Protein AF-A0A2S4UAK9-F1 (afdb_monomer_lite)

Sequence (324 aa):
MASGKSIEILGIDEEELLKTYKLSSLKPSKWEEVDPSTKNPQDVRGLSTPNSTKPSKGEDDPLGIMRGPILWRPSLSPTCVQNPGHEKNGRLCSRNTVSTTSKTFDPKAFLSTVHPNASFSDLKKGGARLRESLEQRSEALKILVESEFDRFVSVKVAHEAVYEQMKAGPLKPECDYGTADLKESLRLGTSKADQVYTPLLENRKKAERLRSTLGVFERSKFFFNLPGTLIEAIEAEKYDAVLLAYTRGKNMLDSRPGLVLNLPAPSNPEQSAQQKRIFDKVWSDVEKVVNDFKLKLLTKLATWSDGSKPIEEIDKTIELSDSC

Structure (mmCIF, N/CA/C/O backbone):
data_AF-A0A2S4UAK9-F1
#
_entry.id   AF-A0A2S4UAK9-F1
#
loop_
_atom_site.group_PDB
_atom_site.id
_atom_site.type_symbol
_atom_site.label_atom_id
_atom_site.label_alt_id
_atom_site.label_comp_id
_atom_site.label_asym_id
_atom_site.label_entity_id
_atom_site.label_seq_id
_atom_site.pdbx_PDB_ins_code
_atom_site.Cartn_x
_atom_site.Cartn_y
_atom_site.Cartn_z
_atom_site.occupancy
_atom_site.B_iso_or_equiv
_atom_site.auth_seq_id
_atom_site.auth_comp_id
_atom_site.auth_asym_id
_atom_site.auth_atom_id
_atom_site.pdbx_PDB_model_num
ATOM 1 N N . MET A 1 1 ? -18.085 27.508 -49.276 1.00 38.53 1 MET A N 1
ATOM 2 C CA . MET A 1 1 ? -16.974 28.457 -49.057 1.00 38.53 1 MET A CA 1
ATOM 3 C C . MET A 1 1 ? -17.175 29.130 -47.706 1.00 38.53 1 MET A C 1
ATOM 5 O O . MET A 1 1 ? -17.977 30.044 -47.638 1.00 38.53 1 MET A O 1
ATOM 9 N N . ALA A 1 2 ? -16.553 28.625 -46.636 1.00 42.69 2 ALA A N 1
ATOM 10 C CA . ALA A 1 2 ? -16.416 29.315 -45.342 1.00 42.69 2 ALA A CA 1
ATOM 11 C C . ALA A 1 2 ? -15.657 28.399 -44.365 1.00 42.69 2 ALA A C 1
ATOM 13 O O . ALA A 1 2 ? -16.277 27.680 -43.594 1.00 42.69 2 ALA A O 1
ATOM 14 N N . SER A 1 3 ? -14.327 28.356 -44.444 1.00 43.97 3 SER A N 1
ATOM 15 C CA . SER A 1 3 ? -13.475 27.811 -43.372 1.00 43.97 3 SER A CA 1
ATOM 16 C C . SER A 1 3 ? -12.014 28.098 -43.714 1.00 43.97 3 SER A C 1
ATOM 18 O O . SER A 1 3 ? -11.317 27.225 -44.211 1.00 43.97 3 SER A O 1
ATOM 20 N N . GLY A 1 4 ? -11.565 29.336 -43.523 1.00 46.94 4 GLY A N 1
ATOM 21 C CA . GLY A 1 4 ? -10.179 29.714 -43.831 1.00 46.94 4 GLY A CA 1
ATOM 22 C C . GLY A 1 4 ? -9.706 30.968 -43.106 1.00 46.94 4 GLY A C 1
ATOM 23 O O . GLY A 1 4 ? -8.891 31.694 -43.647 1.00 46.94 4 GLY A O 1
ATOM 24 N N . LYS A 1 5 ? -10.270 31.291 -41.932 1.00 48.97 5 LYS A N 1
ATOM 25 C CA . LYS A 1 5 ? -9.957 32.548 -41.222 1.00 48.97 5 LYS A CA 1
ATOM 26 C C . LYS A 1 5 ? -9.622 32.409 -39.736 1.00 48.97 5 LYS A C 1
ATOM 28 O O . LYS A 1 5 ? -9.473 33.420 -39.065 1.00 48.97 5 LYS A O 1
ATOM 33 N N . SER A 1 6 ? -9.493 31.194 -39.204 1.00 48.56 6 SER A N 1
ATOM 34 C CA . SER A 1 6 ? -9.304 31.007 -37.753 1.00 48.56 6 SER A CA 1
ATOM 35 C C . SER A 1 6 ? -7.881 30.633 -37.321 1.00 48.56 6 SER A C 1
ATOM 37 O O . SER A 1 6 ? -7.669 30.498 -36.123 1.00 48.56 6 SER A O 1
ATOM 39 N N . ILE A 1 7 ? -6.912 30.483 -38.238 1.00 51.19 7 ILE A N 1
ATOM 40 C CA . ILE A 1 7 ? -5.550 30.004 -37.896 1.00 51.19 7 ILE A CA 1
ATOM 41 C C . ILE A 1 7 ? -4.438 31.034 -38.195 1.00 51.19 7 ILE A C 1
ATOM 43 O O . ILE A 1 7 ? -3.338 30.904 -37.673 1.00 51.19 7 ILE A O 1
ATOM 47 N N . GLU A 1 8 ? -4.724 32.149 -38.882 1.00 50.78 8 GLU A N 1
ATOM 48 C CA . GLU A 1 8 ? -3.734 33.236 -39.067 1.00 50.78 8 GLU A CA 1
ATOM 49 C C . GLU A 1 8 ? -3.307 33.931 -37.750 1.00 50.78 8 GLU A C 1
ATOM 51 O O . GLU A 1 8 ? -2.375 34.727 -37.743 1.00 50.78 8 GLU A O 1
ATOM 56 N N . ILE A 1 9 ? -3.945 33.624 -36.613 1.00 52.06 9 ILE A N 1
ATOM 57 C CA . ILE A 1 9 ? -3.709 34.299 -35.324 1.00 52.06 9 ILE A CA 1
ATOM 58 C C . ILE A 1 9 ? -2.420 33.818 -34.621 1.00 52.06 9 ILE A C 1
ATOM 60 O O . ILE A 1 9 ? -1.931 34.506 -33.729 1.00 52.06 9 ILE A O 1
ATOM 64 N N . LEU A 1 10 ? -1.832 32.680 -35.015 1.00 56.16 10 LEU A N 1
ATOM 65 C CA . LEU A 1 10 ? -0.652 32.122 -34.329 1.00 56.16 10 LEU A CA 1
ATOM 66 C C . LEU A 1 10 ? 0.656 32.138 -35.134 1.00 56.16 10 LEU A C 1
ATOM 68 O O . LEU A 1 10 ? 1.674 31.724 -34.593 1.00 56.16 10 LEU A O 1
ATOM 72 N N . GLY A 1 11 ? 0.675 32.629 -36.379 1.00 57.12 11 GLY A N 1
ATOM 73 C CA . GLY A 1 11 ? 1.914 32.747 -37.171 1.00 57.12 11 GLY A CA 1
ATOM 74 C C . GLY A 1 11 ? 2.645 31.422 -37.440 1.00 57.12 11 GLY A C 1
ATOM 75 O O . GLY A 1 11 ? 3.811 31.437 -37.822 1.00 57.12 11 GLY A O 1
ATOM 76 N N . ILE A 1 12 ? 1.980 30.286 -37.219 1.00 66.00 12 ILE A N 1
ATOM 77 C CA . ILE A 1 12 ? 2.525 28.952 -37.465 1.00 66.00 12 ILE A CA 1
ATOM 78 C C . ILE A 1 12 ? 2.098 28.543 -38.870 1.00 66.00 12 ILE A C 1
ATOM 80 O O . ILE A 1 12 ? 0.900 28.491 -39.156 1.00 66.00 12 ILE A O 1
ATOM 84 N N . ASP A 1 13 ? 3.077 28.267 -39.729 1.00 75.81 13 ASP A N 1
ATOM 85 C CA . ASP A 1 13 ? 2.832 27.808 -41.090 1.00 75.81 13 ASP A CA 1
ATOM 86 C C . ASP A 1 13 ? 2.119 26.448 -41.053 1.00 75.81 13 ASP A C 1
ATOM 88 O O . ASP A 1 13 ? 2.606 25.470 -40.475 1.00 75.81 13 ASP A O 1
ATOM 92 N N . GLU A 1 14 ? 0.921 26.393 -41.634 1.00 74.25 14 GLU A N 1
ATOM 93 C CA . GLU A 1 14 ? 0.050 25.214 -41.608 1.00 74.25 14 GLU A CA 1
ATOM 94 C C . GLU A 1 14 ? 0.752 24.006 -42.245 1.00 74.25 14 GLU A C 1
ATOM 96 O O . GLU A 1 14 ? 0.610 22.871 -41.784 1.00 74.25 14 GLU A O 1
ATOM 101 N N . GLU A 1 15 ? 1.594 24.250 -43.252 1.00 71.31 15 GLU A N 1
ATOM 102 C CA . GLU A 1 15 ? 2.399 23.215 -43.891 1.00 71.31 15 GLU A CA 1
ATOM 103 C C . GLU A 1 15 ? 3.481 22.633 -42.979 1.00 71.31 15 GLU A C 1
ATOM 105 O O . GLU A 1 15 ? 3.759 21.433 -43.042 1.00 71.31 15 GLU A O 1
ATOM 110 N N . GLU A 1 16 ? 4.114 23.455 -42.145 1.00 73.75 16 GLU A N 1
ATOM 111 C CA . GLU A 1 16 ? 5.132 23.004 -41.195 1.00 73.75 16 GLU A CA 1
ATOM 112 C C . GLU A 1 16 ? 4.490 22.185 -40.069 1.00 73.75 16 GLU A C 1
ATOM 114 O O . GLU A 1 16 ? 5.017 21.145 -39.663 1.00 73.75 16 GLU A O 1
ATOM 119 N N . LEU A 1 17 ? 3.284 22.568 -39.647 1.00 76.19 17 LEU A N 1
ATOM 120 C CA . LEU A 1 17 ? 2.486 21.806 -38.692 1.00 76.19 17 LEU A CA 1
ATOM 121 C C . LEU A 1 17 ? 2.080 20.432 -39.261 1.00 76.19 17 LEU A C 1
ATOM 123 O O . LEU A 1 17 ? 2.233 19.401 -38.611 1.00 76.19 17 LEU A O 1
ATOM 127 N N . LEU A 1 18 ? 1.623 20.377 -40.512 1.00 78.00 18 LEU A N 1
ATOM 128 C CA . LEU A 1 18 ? 1.262 19.111 -41.159 1.00 78.00 18 LEU A CA 1
ATOM 129 C C . LEU A 1 18 ? 2.486 18.193 -41.356 1.00 78.00 18 LEU A C 1
ATOM 131 O O . LEU A 1 18 ? 2.389 16.981 -41.145 1.00 78.00 18 LEU A O 1
ATOM 135 N N . LYS A 1 19 ? 3.658 18.761 -41.682 1.00 75.69 19 LYS A N 1
ATOM 136 C CA . LYS A 1 19 ? 4.932 18.025 -41.820 1.00 75.69 19 LYS A CA 1
ATOM 137 C C . LYS A 1 19 ? 5.449 17.486 -40.484 1.00 75.69 19 LYS A C 1
ATOM 139 O O . LYS A 1 19 ? 5.870 16.332 -40.427 1.00 75.69 19 LYS A O 1
ATOM 144 N N . THR A 1 20 ? 5.411 18.286 -39.420 1.00 77.06 20 THR A N 1
ATOM 145 C CA . THR A 1 20 ? 5.896 17.891 -38.083 1.00 77.06 20 THR A CA 1
ATOM 146 C C . THR A 1 20 ? 5.042 16.791 -37.460 1.00 77.06 20 THR A C 1
ATOM 148 O O . THR A 1 20 ? 5.584 15.840 -36.899 1.00 77.06 20 THR A O 1
ATOM 151 N N . TYR A 1 21 ? 3.719 16.870 -37.617 1.00 75.00 21 TYR A N 1
ATOM 152 C CA . TYR A 1 21 ? 2.785 15.902 -37.037 1.00 75.00 21 TYR A CA 1
ATOM 153 C C . TYR A 1 21 ? 2.431 14.728 -37.958 1.00 75.00 21 TYR A C 1
ATOM 155 O O . TYR A 1 21 ? 1.638 13.879 -37.557 1.00 75.00 21 TYR A O 1
ATOM 163 N N . LYS A 1 22 ? 3.045 14.625 -39.149 1.00 73.94 22 LYS A N 1
ATOM 164 C CA . LYS A 1 22 ? 2.837 13.511 -40.097 1.00 73.94 22 LYS A CA 1
ATOM 165 C C . LYS A 1 22 ? 1.377 13.359 -40.552 1.00 73.94 22 LYS A C 1
ATOM 167 O O . LYS A 1 22 ? 0.868 12.247 -40.688 1.00 73.94 22 LYS A O 1
ATOM 172 N N . LEU A 1 23 ? 0.692 14.481 -40.777 1.00 73.12 23 LEU A N 1
ATOM 173 C CA . LEU A 1 23 ? -0.727 14.517 -41.142 1.00 73.12 23 LEU A CA 1
ATOM 174 C C . LEU A 1 23 ? -0.903 14.972 -42.597 1.00 73.12 23 LEU A C 1
ATOM 176 O O . LEU A 1 23 ? -0.287 15.940 -43.034 1.00 73.12 23 LEU A O 1
ATOM 180 N N . SER A 1 24 ? -1.778 14.297 -43.347 1.00 70.19 24 SER A N 1
ATOM 181 C CA . SER A 1 24 ? -2.186 14.695 -44.706 1.00 70.19 24 SER A CA 1
ATOM 182 C C . SER A 1 24 ? -3.207 15.838 -44.705 1.00 70.19 24 SER A C 1
ATOM 184 O O . SER A 1 24 ? -3.279 16.621 -45.649 1.00 70.19 24 SER A O 1
ATOM 186 N N . SER A 1 25 ? -4.010 15.935 -43.645 1.00 73.25 25 SER A N 1
ATOM 187 C CA . SER A 1 25 ? -5.059 16.937 -43.472 1.00 73.25 25 SER A CA 1
ATOM 188 C C . SER A 1 25 ? -5.331 17.160 -41.984 1.00 73.25 25 SER A C 1
ATOM 190 O O . SER A 1 25 ? -5.264 16.217 -41.198 1.00 73.25 25 SER A O 1
ATOM 192 N N . LEU A 1 26 ? -5.712 18.381 -41.589 1.00 69.94 26 LEU A N 1
ATOM 193 C CA . LEU A 1 26 ? -6.097 18.719 -40.208 1.00 69.94 26 LEU A CA 1
ATOM 194 C C . LEU A 1 26 ? -7.376 18.015 -39.716 1.00 69.94 26 LEU A C 1
ATOM 196 O O . LEU A 1 26 ? -7.686 18.064 -38.527 1.00 69.94 26 LEU A O 1
ATOM 200 N N . LYS A 1 27 ? -8.141 17.375 -40.610 1.00 72.44 27 LYS A N 1
ATOM 201 C CA . LYS A 1 27 ? -9.370 16.636 -40.274 1.00 72.44 27 LYS A CA 1
ATOM 202 C C . LYS A 1 27 ? -9.359 15.237 -40.902 1.00 72.44 27 LYS A C 1
ATOM 204 O O . LYS A 1 27 ? -10.116 14.993 -41.846 1.00 72.44 27 LYS A O 1
ATOM 209 N N . PRO A 1 28 ? -8.516 14.311 -40.418 1.00 70.56 28 PRO A N 1
ATOM 210 C CA . PRO A 1 28 ? -8.484 12.962 -40.962 1.00 70.56 28 PRO A CA 1
ATOM 211 C C . PRO A 1 28 ? -9.792 12.227 -40.632 1.00 70.56 28 PRO A C 1
ATOM 213 O O . PRO A 1 28 ? -10.243 12.202 -39.490 1.00 70.56 28 PRO A O 1
ATOM 216 N N . SER A 1 29 ? -10.416 11.625 -41.648 1.00 67.31 29 SER A N 1
ATOM 217 C CA . SER A 1 29 ? -11.618 10.783 -41.489 1.00 67.31 29 SER A CA 1
ATOM 218 C C . SER A 1 29 ? -11.284 9.299 -41.285 1.00 67.31 29 SER A C 1
ATOM 220 O O . SER A 1 29 ? -12.165 8.496 -40.977 1.00 67.31 29 SER A O 1
ATOM 222 N N . LYS A 1 30 ? -10.008 8.934 -41.448 1.00 69.75 30 LYS A N 1
ATOM 223 C CA . LYS A 1 30 ? -9.425 7.610 -41.212 1.00 69.75 30 LYS A CA 1
ATOM 224 C C . LYS A 1 30 ? -7.996 7.793 -40.702 1.00 69.75 30 LYS A C 1
ATOM 226 O O . LYS A 1 30 ? -7.369 8.807 -40.990 1.00 69.75 30 LYS A O 1
ATOM 231 N N . TRP A 1 31 ? -7.499 6.818 -39.949 1.00 65.69 31 TRP A N 1
ATOM 232 C CA . TRP A 1 31 ? -6.107 6.805 -39.505 1.00 65.69 31 TRP A CA 1
ATOM 233 C C . TRP A 1 31 ? -5.180 6.597 -40.708 1.00 65.69 31 TRP A C 1
ATOM 235 O O . TRP A 1 31 ? -5.248 5.559 -41.366 1.00 65.69 31 TRP A O 1
ATOM 245 N N . GLU A 1 32 ? -4.341 7.592 -40.994 1.00 63.59 32 GLU A N 1
ATOM 246 C CA . GLU A 1 32 ? -3.307 7.558 -42.030 1.00 63.59 32 GLU A CA 1
ATOM 247 C C . GLU A 1 32 ? -1.945 7.799 -41.368 1.00 63.59 32 GLU A C 1
ATOM 249 O O . GLU A 1 32 ? -1.760 8.795 -40.674 1.00 63.59 32 GLU A O 1
ATOM 254 N N . GLU A 1 33 ? -0.989 6.893 -41.575 1.00 59.22 33 GLU A N 1
ATOM 255 C CA . GLU A 1 33 ? 0.413 7.101 -41.197 1.00 59.22 33 GLU A CA 1
ATOM 256 C C . GLU A 1 33 ? 1.162 7.655 -42.413 1.00 59.22 33 GLU A C 1
ATOM 258 O O . GLU A 1 33 ? 1.504 6.914 -43.338 1.00 59.22 33 GLU A O 1
ATOM 263 N N . VAL A 1 34 ? 1.386 8.971 -42.449 1.00 58.97 34 VAL A N 1
ATOM 264 C CA . VAL A 1 34 ? 2.066 9.633 -43.571 1.00 58.97 34 VAL A CA 1
ATOM 265 C C . VAL A 1 34 ? 3.480 10.024 -43.157 1.00 58.97 34 VAL A C 1
ATOM 267 O O . VAL A 1 34 ? 3.686 11.052 -42.525 1.00 58.97 34 VAL A O 1
ATOM 270 N N . ASP A 1 35 ? 4.479 9.222 -43.532 1.00 55.47 35 ASP A N 1
ATOM 271 C CA . ASP A 1 35 ? 5.891 9.576 -43.340 1.00 55.47 35 ASP A CA 1
ATOM 272 C C . ASP A 1 35 ? 6.394 10.446 -44.517 1.00 55.47 35 ASP A C 1
ATOM 274 O O . ASP A 1 35 ? 6.555 9.933 -45.633 1.00 55.47 35 ASP A O 1
ATOM 278 N N . PRO A 1 36 ? 6.681 11.752 -44.324 1.00 51.47 36 PRO A N 1
ATOM 279 C CA . PRO A 1 36 ? 7.102 12.646 -45.409 1.00 51.47 36 PRO A CA 1
ATOM 280 C C . PRO A 1 36 ? 8.501 12.329 -45.970 1.00 51.47 36 PRO A C 1
ATOM 282 O O . PRO A 1 36 ? 8.863 12.830 -47.034 1.00 51.47 36 PRO A O 1
ATOM 285 N N . SER A 1 37 ? 9.270 11.455 -45.313 1.00 47.81 37 SER A N 1
ATOM 286 C CA . SER A 1 37 ? 10.572 10.957 -45.784 1.00 47.81 37 SER A CA 1
ATOM 287 C C . SER A 1 37 ? 10.475 10.003 -46.984 1.00 47.81 37 SER A C 1
ATOM 289 O O . SER A 1 37 ? 11.484 9.681 -47.605 1.00 47.81 37 SER A O 1
ATOM 291 N N . THR A 1 38 ? 9.271 9.565 -47.360 1.00 48.69 38 THR A N 1
ATOM 292 C CA . THR A 1 38 ? 9.078 8.565 -48.424 1.00 48.69 38 THR A CA 1
ATOM 293 C C . THR A 1 38 ? 9.112 9.120 -49.852 1.00 48.69 38 THR A C 1
ATOM 295 O O . THR A 1 38 ? 9.068 8.338 -50.802 1.00 48.69 38 THR A O 1
ATOM 298 N N . LYS A 1 39 ? 9.254 10.441 -50.042 1.00 40.91 39 LYS A N 1
ATOM 299 C CA . LYS A 1 39 ? 9.384 11.046 -51.383 1.00 40.91 39 LYS A CA 1
ATOM 300 C C . LYS A 1 39 ? 10.740 10.806 -52.068 1.00 40.91 39 LYS A C 1
ATOM 302 O O . LYS A 1 39 ? 10.819 11.047 -53.266 1.00 40.91 39 LYS A O 1
ATOM 307 N N . ASN A 1 40 ? 11.741 10.256 -51.371 1.00 39.88 40 ASN A N 1
ATOM 308 C CA . ASN A 1 40 ? 12.978 9.741 -51.976 1.00 39.88 40 ASN A CA 1
ATOM 309 C C . ASN A 1 40 ? 13.081 8.218 -51.770 1.00 39.88 40 ASN A C 1
ATOM 311 O O . ASN A 1 40 ? 13.621 7.761 -50.763 1.00 39.88 40 ASN A O 1
ATOM 315 N N . PRO A 1 41 ? 12.575 7.395 -52.707 1.00 39.19 41 PRO A N 1
ATOM 316 C CA . PRO A 1 41 ? 12.532 5.943 -52.544 1.00 39.19 41 PRO A CA 1
ATOM 317 C C . PRO A 1 41 ? 13.872 5.213 -52.745 1.00 39.19 41 PRO A C 1
ATOM 319 O O . PRO A 1 41 ? 13.861 3.981 -52.750 1.00 39.19 41 PRO A O 1
ATOM 322 N N . GLN A 1 42 ? 14.998 5.907 -52.968 1.00 40.66 42 GLN A N 1
ATOM 323 C CA . GLN A 1 42 ? 16.221 5.255 -53.465 1.00 40.66 42 GLN A CA 1
ATOM 324 C C . GLN A 1 42 ? 17.325 4.967 -52.433 1.00 40.66 42 GLN A C 1
ATOM 326 O O . GLN A 1 42 ? 18.054 4.007 -52.659 1.00 40.66 42 GLN A O 1
ATOM 331 N N . ASP A 1 43 ? 17.394 5.629 -51.272 1.00 39.09 43 ASP A N 1
ATOM 332 C CA . ASP A 1 43 ? 18.632 5.553 -50.457 1.00 39.09 43 ASP A CA 1
ATOM 333 C C . ASP A 1 43 ? 18.573 4.713 -49.170 1.00 39.09 43 ASP A C 1
ATOM 335 O O . ASP A 1 43 ? 19.568 4.587 -48.466 1.00 39.09 43 ASP A O 1
ATOM 339 N N . VAL A 1 44 ? 17.449 4.070 -48.845 1.00 47.59 44 VAL A N 1
ATOM 340 C CA . VAL A 1 44 ? 17.311 3.333 -47.562 1.00 47.59 44 VAL A CA 1
ATOM 341 C C . VAL A 1 44 ? 16.688 1.946 -47.703 1.00 47.59 44 VAL A C 1
ATOM 343 O O . VAL A 1 44 ? 16.100 1.402 -46.772 1.00 47.59 44 VAL A O 1
ATOM 346 N N . ARG A 1 45 ? 16.847 1.309 -48.868 1.00 40.75 45 ARG A N 1
ATOM 347 C CA . ARG A 1 45 ? 16.370 -0.070 -49.092 1.00 40.75 45 ARG A CA 1
ATOM 348 C C . ARG A 1 45 ? 17.252 -1.147 -48.431 1.00 40.75 45 ARG A C 1
ATOM 350 O O . ARG A 1 45 ? 16.860 -2.309 -48.418 1.00 40.75 45 ARG A O 1
ATOM 357 N N . GLY A 1 46 ? 18.414 -0.777 -47.886 1.00 41.44 46 GLY A N 1
ATOM 358 C CA . GLY A 1 46 ? 19.380 -1.708 -47.282 1.00 41.44 46 GLY A CA 1
ATOM 359 C C . GLY A 1 46 ? 19.434 -1.714 -45.751 1.00 41.44 46 GLY A C 1
ATOM 360 O O . GLY A 1 46 ? 20.033 -2.619 -45.175 1.00 41.44 46 GLY A O 1
ATOM 361 N N . LEU A 1 47 ? 18.808 -0.745 -45.076 1.00 45.19 47 LEU A N 1
ATOM 362 C CA . LEU A 1 47 ? 18.880 -0.632 -43.620 1.00 45.19 47 LEU A CA 1
ATOM 363 C C . LEU A 1 47 ? 17.546 -1.018 -42.987 1.00 45.19 47 LEU A C 1
ATOM 365 O O . LEU A 1 47 ? 16.776 -0.180 -42.522 1.00 45.19 47 LEU A O 1
ATOM 369 N N . SER A 1 48 ? 17.279 -2.322 -42.960 1.00 41.62 48 SER A N 1
ATOM 370 C CA . SER A 1 48 ? 16.297 -2.893 -42.042 1.00 41.62 48 SER A CA 1
ATOM 371 C C . SER A 1 48 ? 16.807 -2.670 -40.619 1.00 41.62 48 SER A C 1
ATOM 373 O O . SER A 1 48 ? 17.522 -3.496 -40.050 1.00 41.62 48 SER A O 1
ATOM 375 N N . THR A 1 49 ? 16.487 -1.511 -40.049 1.00 42.12 49 THR A N 1
ATOM 376 C CA . THR A 1 49 ? 16.562 -1.305 -38.609 1.00 42.12 49 THR A CA 1
ATOM 377 C C . THR A 1 49 ? 15.618 -2.312 -37.947 1.00 42.12 49 THR A C 1
ATOM 379 O O . THR A 1 49 ? 14.511 -2.531 -38.445 1.00 42.12 49 THR A O 1
ATOM 382 N N . PRO A 1 50 ? 15.997 -2.923 -36.811 1.00 42.06 50 PRO A N 1
ATOM 383 C CA . PRO A 1 50 ? 15.143 -3.880 -36.100 1.00 42.06 50 PRO A CA 1
ATOM 384 C C . PRO A 1 50 ? 13.808 -3.281 -35.608 1.00 42.06 50 PRO A C 1
ATOM 386 O O . PRO A 1 50 ? 12.972 -4.015 -35.098 1.00 42.06 50 PRO A O 1
ATOM 389 N N . ASN A 1 51 ? 13.598 -1.971 -35.791 1.00 38.28 51 ASN A N 1
ATOM 390 C CA . ASN A 1 51 ? 12.403 -1.225 -35.405 1.00 38.28 51 ASN A CA 1
ATOM 391 C C . ASN A 1 51 ? 11.690 -0.530 -36.585 1.00 38.28 51 ASN A C 1
ATOM 393 O O . ASN A 1 51 ? 10.901 0.384 -36.360 1.00 38.28 51 ASN A O 1
ATOM 397 N N . SER A 1 52 ? 11.935 -0.924 -37.843 1.00 34.50 52 SER A N 1
ATOM 398 C CA . SER A 1 52 ? 11.091 -0.446 -38.945 1.00 34.50 52 SER A CA 1
ATOM 399 C C . SER A 1 52 ? 9.697 -1.062 -38.817 1.00 34.50 52 SER A C 1
ATOM 401 O O . SER A 1 52 ? 9.493 -2.246 -39.077 1.00 34.50 52 SER A O 1
ATOM 403 N N . THR A 1 53 ? 8.731 -0.241 -38.414 1.00 35.56 53 THR A N 1
ATOM 404 C CA . THR A 1 53 ? 7.298 -0.536 -38.279 1.00 35.56 53 THR A CA 1
ATOM 405 C C . THR A 1 53 ? 6.610 -0.765 -39.633 1.00 35.56 53 THR A C 1
ATOM 407 O O . THR A 1 53 ? 5.504 -0.297 -39.877 1.00 35.56 53 THR A O 1
ATOM 410 N N . LYS A 1 54 ? 7.239 -1.510 -40.547 1.00 35.03 54 LYS A N 1
ATOM 411 C CA . LYS A 1 54 ? 6.525 -2.232 -41.599 1.00 35.03 54 LYS A CA 1
ATOM 412 C C . LYS A 1 54 ? 6.459 -3.685 -41.153 1.00 35.03 54 LYS A C 1
ATOM 414 O O . LYS A 1 54 ? 7.497 -4.342 -41.138 1.00 35.03 54 LYS A O 1
ATOM 419 N N . PRO A 1 55 ? 5.278 -4.217 -40.801 1.00 32.19 55 PRO A N 1
ATOM 420 C CA . PRO A 1 55 ? 5.149 -5.634 -40.533 1.00 32.19 55 PRO A CA 1
ATOM 421 C C . PRO A 1 55 ? 5.321 -6.365 -41.869 1.00 32.19 55 PRO A C 1
ATOM 423 O O . PRO A 1 55 ? 4.347 -6.614 -42.583 1.00 32.19 55 PRO A O 1
ATOM 426 N N . SER A 1 56 ? 6.558 -6.719 -42.237 1.00 39.12 56 SER A N 1
ATOM 427 C CA . SER A 1 56 ? 6.727 -7.897 -43.077 1.00 39.12 56 SER A CA 1
ATOM 428 C C . SER A 1 56 ? 6.068 -9.028 -42.294 1.00 39.12 56 SER A C 1
ATOM 430 O O . SER A 1 56 ? 6.259 -9.185 -41.085 1.00 39.12 56 SER A O 1
ATOM 432 N N . LYS A 1 57 ? 5.135 -9.726 -42.939 1.00 40.28 57 LYS A N 1
ATOM 433 C CA . LYS A 1 57 ? 4.397 -10.822 -42.317 1.00 40.28 57 LYS A CA 1
ATOM 434 C C . LYS A 1 57 ? 5.381 -11.959 -42.008 1.00 40.28 57 LYS A C 1
ATOM 436 O O . LYS A 1 57 ? 5.498 -12.891 -42.791 1.00 40.28 57 LYS A O 1
ATOM 441 N N . GLY A 1 58 ? 6.042 -11.881 -40.856 1.00 50.09 58 GLY A N 1
ATOM 442 C CA . GLY A 1 58 ? 6.972 -12.870 -40.318 1.00 50.09 58 GLY A CA 1
ATOM 443 C C . GLY A 1 58 ? 8.446 -12.564 -40.593 1.00 50.09 58 GLY A C 1
ATOM 444 O O . GLY A 1 58 ? 8.792 -11.941 -41.590 1.00 50.09 58 GLY A O 1
ATOM 445 N N . GLU A 1 59 ? 9.302 -13.006 -39.665 1.00 61.00 59 GLU A N 1
ATOM 446 C CA . GLU A 1 59 ? 10.759 -12.996 -39.823 1.00 61.00 59 GLU A CA 1
ATOM 447 C C . GLU A 1 59 ? 11.114 -13.748 -41.121 1.00 61.00 59 GLU A C 1
ATOM 449 O O . GLU A 1 59 ? 10.700 -14.900 -41.301 1.00 61.00 59 GLU A O 1
ATOM 454 N N . ASP A 1 60 ? 11.814 -13.085 -42.045 1.00 65.06 60 ASP A N 1
ATO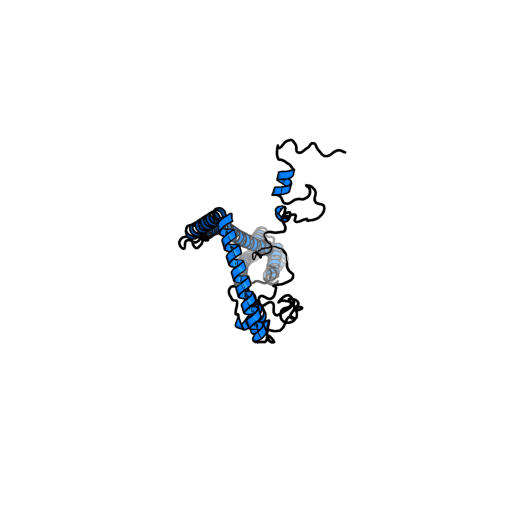M 455 C CA . ASP A 1 60 ? 12.326 -13.700 -43.272 1.00 65.06 60 ASP A CA 1
ATOM 456 C C . ASP A 1 60 ? 13.494 -14.641 -42.935 1.00 65.06 60 ASP A C 1
ATOM 458 O O . ASP A 1 60 ? 14.293 -14.351 -42.042 1.00 65.06 60 ASP A O 1
ATOM 462 N N . ASP A 1 61 ? 13.596 -15.778 -43.635 1.00 75.50 61 ASP A N 1
ATOM 463 C CA . ASP A 1 61 ? 14.646 -16.773 -43.382 1.00 75.50 61 ASP A CA 1
ATOM 464 C C . ASP A 1 61 ? 16.051 -16.165 -43.578 1.00 75.50 61 ASP A C 1
ATOM 466 O O . ASP A 1 61 ? 16.408 -15.822 -44.711 1.00 75.50 61 ASP A O 1
ATOM 470 N N . PRO A 1 62 ? 16.889 -16.092 -42.523 1.00 73.50 62 PRO A N 1
ATOM 471 C CA . PRO A 1 62 ? 18.227 -15.509 -42.602 1.00 73.50 62 PRO A CA 1
ATOM 472 C C . PRO A 1 62 ? 19.149 -16.250 -43.582 1.00 73.50 62 PRO A C 1
ATOM 474 O O . PRO A 1 62 ? 20.110 -15.666 -44.077 1.00 73.50 62 PRO A O 1
ATOM 477 N N . LEU A 1 63 ? 18.881 -17.526 -43.886 1.00 76.00 63 LEU A N 1
ATOM 478 C CA . LEU A 1 63 ? 19.682 -18.308 -44.833 1.00 76.00 63 LEU A CA 1
ATOM 479 C C . LEU A 1 63 ? 19.179 -18.199 -46.281 1.00 76.00 63 LEU A C 1
ATOM 481 O O . LEU A 1 63 ? 19.897 -18.585 -47.209 1.00 76.00 63 LEU A O 1
ATOM 485 N N . GLY A 1 64 ? 17.969 -17.674 -46.500 1.00 71.31 64 GLY A N 1
ATOM 486 C CA . GLY A 1 64 ? 17.331 -17.606 -47.816 1.00 71.31 64 GLY A CA 1
ATOM 487 C C . GLY A 1 64 ? 17.244 -18.966 -48.521 1.00 71.31 64 GLY A C 1
ATOM 488 O O . GLY A 1 64 ? 17.287 -19.022 -49.755 1.00 71.31 64 GLY A O 1
ATOM 489 N N . ILE A 1 65 ? 17.213 -20.055 -47.746 1.00 73.00 65 ILE A N 1
ATOM 490 C CA . ILE A 1 65 ? 17.066 -21.436 -48.228 1.00 73.00 65 ILE A CA 1
ATOM 491 C C . ILE A 1 65 ? 15.574 -21.743 -48.367 1.00 73.00 65 ILE A C 1
ATOM 493 O O . ILE A 1 65 ? 15.156 -22.407 -49.314 1.00 73.00 65 ILE A O 1
ATOM 497 N N . MET A 1 66 ? 14.759 -21.199 -47.465 1.00 63.75 66 MET A N 1
ATOM 498 C CA . MET A 1 66 ? 13.311 -21.326 -47.499 1.00 63.75 66 MET A CA 1
ATOM 499 C C . MET A 1 66 ? 12.682 -20.128 -48.218 1.00 63.75 66 MET A C 1
ATOM 501 O O . MET A 1 66 ? 12.999 -18.971 -47.947 1.00 63.75 66 MET A O 1
ATOM 505 N N . ARG A 1 67 ? 11.741 -20.398 -49.130 1.00 56.00 67 ARG A N 1
ATOM 506 C CA . ARG A 1 67 ? 10.832 -19.376 -49.668 1.00 56.00 67 ARG A CA 1
ATOM 507 C C . ARG A 1 67 ? 9.638 -19.238 -48.726 1.00 56.00 67 ARG A C 1
ATOM 509 O O . ARG A 1 67 ? 8.665 -19.975 -48.856 1.00 56.00 67 ARG A O 1
ATOM 516 N N . GLY A 1 68 ? 9.713 -18.293 -47.794 1.00 55.97 68 GLY A N 1
ATOM 517 C CA . GLY A 1 68 ? 8.585 -17.889 -46.955 1.00 55.97 68 GLY A CA 1
ATOM 518 C C . GLY A 1 68 ? 8.961 -17.631 -45.492 1.00 55.97 68 GLY A C 1
ATOM 519 O O . GLY A 1 68 ? 10.076 -17.952 -45.084 1.00 55.97 68 GLY A O 1
ATOM 520 N N . PRO A 1 69 ? 8.036 -17.060 -44.699 1.00 57.12 69 PRO A N 1
ATOM 521 C CA . PRO A 1 69 ? 8.321 -16.638 -43.333 1.00 57.12 69 PRO A CA 1
ATOM 522 C C . PRO A 1 69 ? 8.571 -17.835 -42.412 1.00 57.12 69 PRO A C 1
ATOM 524 O O . PRO A 1 69 ? 7.849 -18.837 -42.475 1.00 57.12 69 PRO A O 1
ATOM 527 N N . ILE A 1 70 ? 9.526 -17.697 -41.486 1.00 58.31 70 ILE A N 1
ATOM 528 C CA . ILE A 1 70 ? 9.968 -18.744 -40.537 1.00 58.31 70 ILE A CA 1
ATOM 529 C C . ILE A 1 70 ? 8.788 -19.297 -39.695 1.00 58.31 70 ILE A C 1
ATOM 531 O O . ILE A 1 70 ? 8.818 -20.419 -39.189 1.00 58.31 70 ILE A O 1
ATOM 535 N N . LEU A 1 71 ? 7.697 -18.528 -39.594 1.00 54.00 71 LEU A N 1
ATOM 536 C CA . LEU A 1 71 ? 6.520 -18.799 -38.767 1.00 54.00 71 LEU A CA 1
ATOM 537 C C . LEU A 1 71 ? 5.393 -19.609 -39.448 1.00 54.00 71 LEU A C 1
ATOM 539 O O . LEU A 1 71 ? 4.388 -19.878 -38.793 1.00 54.00 71 LEU A O 1
ATOM 543 N N . TRP A 1 72 ? 5.519 -20.022 -40.718 1.00 44.84 72 TRP A N 1
ATOM 544 C CA . TRP A 1 72 ? 4.482 -20.829 -41.401 1.00 44.84 72 TRP A CA 1
ATOM 545 C C . TRP A 1 72 ? 4.513 -22.330 -41.038 1.00 44.84 72 TRP A C 1
ATOM 547 O O . TRP A 1 72 ? 3.622 -23.088 -41.420 1.00 44.84 72 TRP A O 1
ATOM 557 N N . ARG A 1 73 ? 5.502 -22.809 -40.268 1.00 47.53 73 ARG A N 1
ATOM 558 C CA . ARG A 1 73 ? 5.520 -24.220 -39.850 1.00 47.53 73 ARG A CA 1
ATOM 559 C C . ARG A 1 73 ? 4.420 -24.471 -38.793 1.00 47.53 73 ARG A C 1
ATOM 561 O O . ARG A 1 73 ? 4.440 -23.807 -37.755 1.00 47.53 73 ARG A O 1
ATOM 568 N N . PRO A 1 74 ? 3.518 -25.463 -38.967 1.00 46.16 74 PRO A N 1
ATOM 569 C CA . PRO A 1 74 ? 2.420 -25.746 -38.026 1.00 46.16 74 PRO A CA 1
ATOM 570 C C . PRO A 1 74 ? 2.857 -26.062 -36.585 1.00 46.16 74 PRO A C 1
ATOM 572 O O . PRO A 1 74 ? 2.041 -26.060 -35.671 1.00 46.16 74 PRO A O 1
ATOM 575 N N . SER A 1 75 ? 4.145 -26.337 -36.349 1.00 48.25 75 SER A N 1
ATOM 576 C CA . SER A 1 75 ? 4.681 -26.547 -35.000 1.00 48.25 75 SER A CA 1
ATOM 577 C C . SER A 1 75 ? 4.975 -25.252 -34.229 1.00 48.25 75 SER A C 1
ATOM 579 O O . SER A 1 75 ? 5.313 -25.341 -33.049 1.00 48.25 75 SER A O 1
ATOM 581 N N . LEU A 1 76 ? 4.888 -24.082 -34.876 1.00 50.59 76 LEU A N 1
ATOM 582 C CA . LEU A 1 76 ? 5.204 -22.758 -34.318 1.00 50.59 76 LEU A CA 1
ATOM 583 C C . LEU A 1 76 ? 4.047 -21.741 -34.461 1.00 50.59 76 LEU A C 1
ATOM 585 O O . LEU A 1 76 ? 4.220 -20.571 -34.108 1.00 50.59 76 LEU A O 1
ATOM 589 N N . SER A 1 77 ? 2.871 -22.165 -34.949 1.00 40.34 77 SER A N 1
ATOM 590 C CA . SER A 1 77 ? 1.672 -21.319 -35.052 1.00 40.34 77 SER A CA 1
ATOM 591 C C . SER A 1 77 ? 1.072 -20.989 -33.670 1.00 40.34 77 SER A C 1
ATOM 593 O O . SER A 1 77 ? 1.046 -21.878 -32.816 1.00 40.34 77 SER A O 1
ATOM 595 N N . PRO A 1 78 ? 0.517 -19.778 -33.439 1.00 44.41 78 PRO A N 1
ATOM 596 C CA . PRO A 1 78 ? -0.028 -19.367 -32.137 1.00 44.41 78 PRO A CA 1
ATOM 597 C C . PRO A 1 78 ? -1.383 -20.002 -31.795 1.00 44.41 78 PRO A C 1
ATOM 599 O O . PRO A 1 78 ? -1.870 -19.845 -30.680 1.00 44.41 78 PRO A O 1
ATOM 602 N N . THR A 1 79 ? -2.020 -20.709 -32.728 1.00 39.00 79 THR A N 1
ATOM 603 C CA . THR A 1 79 ? -3.370 -21.243 -32.529 1.00 39.00 79 THR A CA 1
ATOM 604 C C . THR A 1 79 ? -3.332 -22.637 -31.904 1.00 39.00 79 THR A C 1
ATOM 606 O O . THR A 1 79 ? -3.804 -23.614 -32.478 1.00 39.00 79 THR A O 1
ATOM 609 N N . CYS A 1 80 ? -2.781 -22.753 -30.695 1.00 36.78 80 CYS A N 1
ATOM 610 C CA . CYS A 1 80 ? -3.255 -23.785 -29.782 1.00 36.78 80 CYS A CA 1
ATOM 611 C C . CYS A 1 80 ? -4.557 -23.277 -29.161 1.00 36.78 80 CYS A C 1
ATOM 613 O O . CYS A 1 80 ? -4.557 -22.525 -28.189 1.00 36.78 80 CYS A O 1
ATOM 615 N N . VAL A 1 81 ? -5.671 -23.685 -29.774 1.00 37.50 81 VAL A N 1
ATOM 616 C CA . VAL A 1 81 ? -6.992 -23.701 -29.141 1.00 37.50 81 VAL A CA 1
ATOM 617 C C . VAL A 1 81 ? -6.823 -24.237 -27.720 1.00 37.50 81 VAL A C 1
ATOM 619 O O . VAL A 1 81 ? -6.193 -25.278 -27.512 1.00 37.50 81 VAL A O 1
ATOM 622 N N . GLN A 1 82 ? -7.327 -23.468 -26.757 1.00 37.75 82 GLN A N 1
ATOM 623 C CA . GLN A 1 82 ? -7.340 -23.791 -25.338 1.00 37.75 82 GLN A CA 1
ATOM 624 C C . GLN A 1 82 ? -7.952 -25.180 -25.128 1.00 37.75 82 GLN A C 1
ATOM 626 O O . GLN A 1 82 ? -9.164 -25.340 -25.155 1.00 37.75 82 GLN A O 1
ATOM 631 N N . ASN A 1 83 ? -7.098 -26.174 -24.901 1.00 35.41 83 ASN A N 1
ATOM 632 C CA . ASN A 1 83 ? -7.469 -27.398 -24.209 1.00 35.41 83 ASN A CA 1
ATOM 633 C C . ASN A 1 83 ? -6.756 -27.362 -22.850 1.00 35.41 83 ASN A C 1
ATOM 635 O O . ASN A 1 83 ? -5.523 -27.460 -22.810 1.00 35.41 83 ASN A O 1
ATOM 639 N N . PRO A 1 84 ? -7.487 -27.160 -21.741 1.00 40.47 84 PRO A N 1
ATOM 640 C CA . PRO A 1 84 ? -6.909 -27.156 -20.409 1.00 40.47 84 PRO A CA 1
ATOM 641 C C . PRO A 1 84 ? -6.693 -28.606 -19.968 1.00 40.47 84 PRO A C 1
ATOM 643 O O . PRO A 1 84 ? -7.643 -29.312 -19.648 1.00 40.47 84 PRO A O 1
ATOM 646 N N . GLY A 1 85 ? -5.438 -29.056 -19.975 1.00 33.75 85 GLY A N 1
ATOM 647 C CA . GLY A 1 85 ? -5.075 -30.344 -19.379 1.00 33.75 85 GLY A CA 1
ATOM 648 C C . GLY A 1 85 ? -3.981 -31.115 -20.104 1.00 33.75 85 GLY A C 1
ATOM 649 O O . GLY A 1 85 ? -4.209 -32.258 -20.465 1.00 33.75 85 GLY A O 1
ATOM 650 N N . HIS A 1 86 ? -2.808 -30.518 -20.342 1.00 39.78 86 HIS A N 1
ATOM 651 C CA . HIS A 1 86 ? -1.549 -31.277 -20.362 1.00 39.78 86 HIS A CA 1
ATOM 652 C C . HIS A 1 86 ? -0.337 -30.338 -20.393 1.00 39.78 86 HIS A C 1
ATOM 654 O O . HIS A 1 86 ? -0.239 -29.445 -21.236 1.00 39.78 86 HIS A O 1
ATOM 660 N N . GLU A 1 87 ? 0.587 -30.580 -19.468 1.00 42.47 87 GLU A N 1
ATOM 661 C CA . GLU A 1 87 ? 1.893 -29.944 -19.286 1.00 42.47 87 GLU A CA 1
ATOM 662 C C . GLU A 1 87 ? 2.610 -29.615 -20.607 1.00 42.47 87 GLU A C 1
ATOM 664 O O . GLU A 1 87 ? 3.080 -30.505 -21.318 1.00 42.47 87 GLU A O 1
ATOM 669 N N . LYS A 1 88 ? 2.741 -28.325 -20.944 1.00 43.97 88 LYS A N 1
ATOM 670 C CA . LYS A 1 88 ? 3.592 -27.857 -22.054 1.00 43.97 88 LYS A CA 1
ATOM 671 C C . LYS A 1 88 ? 4.268 -26.521 -21.738 1.00 43.97 88 LYS A C 1
ATOM 673 O O . LYS A 1 88 ? 4.203 -25.586 -22.528 1.00 43.97 88 LYS A O 1
ATOM 678 N N . ASN A 1 89 ? 5.013 -26.463 -20.635 1.00 38.69 89 ASN A N 1
ATOM 679 C CA . ASN A 1 89 ? 5.924 -25.340 -20.362 1.00 38.69 89 ASN A CA 1
ATOM 680 C C . ASN A 1 89 ? 7.172 -25.344 -21.280 1.00 38.69 89 ASN A C 1
ATOM 682 O O . ASN A 1 89 ? 7.902 -24.363 -21.330 1.00 38.69 89 ASN A O 1
ATOM 686 N N . GLY A 1 90 ? 7.405 -26.413 -22.057 1.00 43.41 90 GLY A N 1
ATOM 687 C CA . GLY A 1 90 ? 8.588 -26.549 -22.920 1.00 43.41 90 GLY A CA 1
ATOM 688 C C . GLY A 1 90 ? 8.511 -25.882 -24.303 1.00 43.41 90 GLY A C 1
ATOM 689 O O . GLY A 1 90 ? 9.551 -25.625 -24.900 1.00 43.41 90 GLY A O 1
ATOM 690 N N . ARG A 1 91 ? 7.317 -25.577 -24.843 1.00 43.47 91 ARG A N 1
ATOM 691 C CA . ARG A 1 91 ? 7.196 -25.047 -26.226 1.00 43.47 91 ARG A CA 1
ATOM 692 C C . ARG A 1 91 ? 7.451 -23.548 -26.351 1.00 43.47 91 ARG A C 1
ATOM 694 O O . ARG A 1 91 ? 7.877 -23.103 -27.413 1.00 43.47 91 ARG A O 1
ATOM 701 N N . LEU A 1 92 ? 7.232 -22.781 -25.283 1.00 46.38 92 LEU A N 1
ATOM 702 C CA . LEU A 1 92 ? 7.510 -21.343 -25.276 1.00 46.38 92 LEU A CA 1
ATOM 703 C C . LEU A 1 92 ? 9.028 -21.074 -25.290 1.00 46.38 92 LEU A C 1
ATOM 705 O O . LEU A 1 92 ? 9.496 -20.184 -25.995 1.00 46.38 92 LEU A O 1
ATOM 709 N N . CYS A 1 93 ? 9.812 -21.918 -24.609 1.00 48.09 93 CYS A N 1
ATOM 710 C CA . CYS A 1 93 ? 11.277 -21.845 -24.579 1.00 48.09 93 CYS A CA 1
ATOM 711 C C . CYS A 1 93 ? 11.930 -22.165 -25.935 1.00 48.09 93 CYS A C 1
ATOM 713 O O . CYS A 1 93 ? 12.957 -21.580 -26.284 1.00 48.09 93 CYS A O 1
ATOM 715 N N . SER A 1 94 ? 11.326 -23.049 -26.735 1.00 57.28 94 SER A N 1
ATOM 716 C CA . SER A 1 94 ? 11.831 -23.382 -28.074 1.00 57.28 94 SER A CA 1
ATOM 717 C C . SER A 1 94 ? 11.704 -22.226 -29.069 1.00 57.28 94 SER A C 1
ATOM 719 O O . SER A 1 94 ? 12.424 -22.199 -30.055 1.00 57.28 94 SER A O 1
ATOM 721 N N . ARG A 1 95 ? 10.813 -21.254 -28.834 1.00 63.47 95 ARG A N 1
ATOM 722 C CA . ARG A 1 95 ? 10.683 -20.084 -29.715 1.00 63.47 95 ARG A CA 1
ATOM 723 C C . ARG A 1 95 ? 11.801 -19.074 -29.464 1.00 63.47 95 ARG A C 1
ATOM 725 O O . ARG A 1 95 ? 12.452 -18.636 -30.404 1.00 63.47 95 ARG A O 1
ATOM 732 N N . ASN A 1 96 ? 12.087 -18.783 -28.197 1.00 65.69 96 ASN A N 1
ATOM 733 C CA . ASN A 1 96 ? 13.119 -17.813 -27.812 1.00 65.69 96 ASN A CA 1
ATOM 734 C C . ASN A 1 96 ? 14.546 -18.263 -28.163 1.00 65.69 96 ASN A C 1
ATOM 736 O O . ASN A 1 96 ? 15.449 -17.432 -28.215 1.00 65.69 96 ASN A O 1
ATOM 740 N N . THR A 1 97 ? 14.760 -19.563 -28.374 1.00 70.94 97 THR A N 1
ATOM 741 C CA . THR A 1 97 ? 16.043 -20.135 -28.818 1.00 70.94 97 THR A CA 1
ATOM 742 C C . THR A 1 97 ? 16.191 -20.166 -30.339 1.00 70.94 97 THR A C 1
ATOM 744 O O . THR A 1 97 ? 17.302 -20.299 -30.839 1.00 70.94 97 THR A O 1
ATOM 747 N N . VAL A 1 98 ? 15.091 -20.005 -31.078 1.00 69.31 98 VAL A N 1
ATOM 748 C CA . VAL A 1 98 ? 15.039 -20.079 -32.547 1.00 69.31 98 VAL A CA 1
ATOM 749 C C . VAL A 1 98 ? 14.857 -18.687 -33.174 1.00 69.31 98 VAL A C 1
ATOM 751 O O . VAL A 1 98 ? 15.236 -18.474 -34.319 1.00 69.31 98 VAL A O 1
ATOM 754 N N . SER A 1 99 ? 14.352 -17.699 -32.434 1.00 75.94 99 SER A N 1
ATOM 755 C CA . SER A 1 99 ? 14.288 -16.309 -32.905 1.00 75.94 99 SER A CA 1
ATOM 756 C C . SER A 1 99 ? 15.673 -15.662 -32.964 1.00 75.94 99 SER A C 1
ATOM 758 O O . SER A 1 99 ? 16.376 -15.579 -31.958 1.00 75.94 99 SER A O 1
ATOM 760 N N . THR A 1 100 ? 16.038 -15.140 -34.134 1.00 71.25 100 THR A N 1
ATOM 761 C CA . THR A 1 100 ? 17.328 -14.475 -34.402 1.00 71.25 100 THR A CA 1
ATOM 762 C C . THR A 1 100 ? 17.505 -13.152 -33.651 1.00 71.25 100 THR A C 1
ATOM 764 O O . THR A 1 100 ? 18.625 -12.673 -33.500 1.00 71.25 100 THR A O 1
ATOM 767 N N . THR A 1 101 ? 16.410 -12.569 -33.160 1.00 77.62 101 THR A N 1
ATOM 768 C CA . THR A 1 101 ? 16.365 -11.319 -32.382 1.00 77.62 101 THR A CA 1
ATOM 769 C C . THR A 1 101 ? 16.557 -11.526 -30.875 1.00 77.62 101 THR A C 1
ATOM 771 O O . THR A 1 101 ? 16.721 -10.562 -30.128 1.00 77.62 101 THR A O 1
ATOM 774 N N . SER A 1 102 ? 16.547 -12.777 -30.406 1.00 77.12 102 SER A N 1
ATOM 775 C CA . SER A 1 102 ? 16.636 -13.111 -28.986 1.00 77.12 102 SER A CA 1
ATOM 776 C C . SER A 1 102 ? 18.083 -13.232 -28.506 1.00 77.12 102 SER A C 1
ATOM 778 O O . SER A 1 102 ? 18.938 -13.811 -29.175 1.00 77.12 102 SER A O 1
ATOM 780 N N . LYS A 1 103 ? 18.349 -12.780 -27.274 1.00 80.38 103 LYS A N 1
ATOM 781 C CA . LYS A 1 103 ? 19.658 -12.929 -26.609 1.00 80.38 103 LYS A CA 1
ATOM 782 C C . LYS A 1 103 ? 20.015 -14.392 -26.306 1.00 80.38 103 LYS A C 1
ATOM 784 O O . LYS A 1 103 ? 21.175 -14.700 -26.061 1.00 80.38 103 LYS A O 1
ATOM 789 N N . THR A 1 104 ? 19.030 -15.289 -26.317 1.00 80.75 104 THR A N 1
ATOM 790 C CA . THR A 1 104 ? 19.195 -16.727 -26.047 1.00 80.75 104 THR A CA 1
ATOM 791 C C . THR A 1 104 ? 19.157 -17.581 -27.316 1.00 80.75 104 THR A C 1
ATOM 793 O O . THR A 1 104 ? 18.786 -18.751 -27.247 1.00 80.75 104 THR A O 1
ATOM 796 N N . PHE A 1 105 ? 19.468 -17.004 -28.478 1.00 84.75 105 PHE A N 1
ATOM 797 C CA . PHE A 1 105 ? 19.474 -17.718 -29.753 1.00 84.75 105 PHE A CA 1
ATOM 798 C C . PHE A 1 105 ? 20.514 -18.850 -29.772 1.00 84.75 105 PHE A C 1
ATOM 800 O O . PHE A 1 105 ? 21.690 -18.623 -29.482 1.00 84.75 105 PHE A O 1
ATOM 807 N N . ASP A 1 106 ? 20.090 -20.055 -30.159 1.00 81.81 106 ASP A N 1
ATOM 808 C CA . ASP A 1 106 ? 20.971 -21.201 -30.385 1.00 81.81 106 ASP A CA 1
ATOM 809 C C . ASP A 1 106 ? 20.950 -21.603 -31.873 1.00 81.81 106 ASP A C 1
ATOM 811 O O . ASP A 1 106 ? 19.925 -22.080 -32.377 1.00 81.81 106 ASP A O 1
ATOM 815 N N . PRO A 1 107 ? 22.083 -21.482 -32.593 1.00 84.06 107 PRO A N 1
ATOM 816 C CA . PRO A 1 107 ? 22.155 -21.832 -34.007 1.00 84.06 107 PRO A CA 1
ATOM 817 C C . PRO A 1 107 ? 21.886 -23.320 -34.280 1.00 84.06 107 PRO A C 1
ATOM 819 O O . PRO A 1 107 ? 21.390 -23.662 -35.355 1.00 84.06 107 PRO A O 1
ATOM 822 N N . LYS A 1 108 ? 22.179 -24.226 -33.336 1.00 83.19 108 LYS A N 1
ATOM 823 C CA . LYS A 1 108 ? 21.930 -25.668 -33.513 1.00 83.19 108 LYS A CA 1
ATOM 824 C C . LYS A 1 108 ? 20.441 -25.987 -33.394 1.00 83.19 108 LYS A C 1
ATOM 826 O O . LYS A 1 108 ? 19.892 -26.719 -34.224 1.00 83.19 108 LYS A O 1
ATOM 831 N N . ALA A 1 109 ? 19.775 -25.405 -32.397 1.00 81.19 109 ALA A N 1
ATOM 832 C CA . ALA A 1 109 ? 18.324 -25.478 -32.255 1.00 81.19 109 ALA A CA 1
ATOM 833 C C . ALA A 1 109 ? 17.615 -24.845 -33.461 1.00 81.19 109 ALA A C 1
ATOM 835 O O . ALA A 1 109 ? 16.662 -25.419 -33.983 1.00 81.19 109 ALA A O 1
ATOM 836 N N . PHE A 1 110 ? 18.119 -23.720 -33.971 1.00 81.81 110 PHE A N 1
ATOM 837 C CA . PHE A 1 110 ? 17.586 -23.070 -35.167 1.00 81.81 110 PHE A CA 1
ATOM 838 C C . PHE A 1 110 ? 17.644 -23.971 -36.406 1.00 81.81 110 PHE A C 1
ATOM 840 O O . PHE A 1 110 ? 16.621 -24.215 -37.043 1.00 81.81 110 PHE A O 1
ATOM 847 N N . LEU A 1 111 ? 18.815 -24.528 -36.728 1.00 81.81 111 LEU A N 1
ATOM 848 C CA . LEU A 1 111 ? 18.974 -25.384 -37.907 1.00 81.81 111 LEU A CA 1
ATOM 849 C C . LEU A 1 111 ? 18.142 -26.666 -37.810 1.00 81.81 111 LEU A C 1
ATOM 851 O O . LEU A 1 111 ? 17.511 -27.060 -38.784 1.00 81.81 111 LEU A O 1
ATOM 855 N N . SER A 1 112 ? 18.081 -27.290 -36.633 1.00 80.94 112 SER A N 1
ATOM 856 C CA . SER A 1 112 ? 17.299 -28.519 -36.440 1.00 80.94 112 SER A CA 1
ATOM 857 C C . SER A 1 112 ? 15.781 -28.299 -36.496 1.00 80.94 112 SER A C 1
ATOM 859 O O . SER A 1 112 ? 15.047 -29.184 -36.936 1.00 80.94 112 SER A O 1
ATOM 861 N N . THR A 1 113 ? 15.287 -27.129 -36.081 1.00 75.75 113 THR A N 1
ATOM 862 C CA . THR A 1 113 ? 13.843 -26.843 -36.012 1.00 75.75 113 THR A CA 1
ATOM 863 C C . THR A 1 113 ? 13.289 -26.176 -37.270 1.00 75.75 113 THR A C 1
ATOM 865 O O . THR A 1 113 ? 12.178 -26.519 -37.697 1.00 75.75 113 THR A O 1
ATOM 868 N N . VAL A 1 114 ? 14.053 -25.259 -37.868 1.00 75.06 114 VAL A N 1
ATOM 869 C CA . VAL A 1 114 ? 13.667 -24.471 -39.050 1.00 75.06 114 VAL A CA 1
ATOM 870 C C . VAL A 1 114 ? 14.112 -25.153 -40.342 1.00 75.06 114 VAL A C 1
ATOM 872 O O . VAL A 1 114 ? 13.353 -25.171 -41.308 1.00 75.06 114 VAL A O 1
ATOM 875 N N . HIS A 1 115 ? 15.288 -25.790 -40.340 1.00 74.94 115 HIS A N 1
ATOM 876 C CA . HIS A 1 115 ? 15.945 -26.330 -41.537 1.00 74.94 115 HIS A CA 1
ATOM 877 C C . HIS A 1 115 ? 16.333 -27.822 -41.421 1.00 74.94 115 HIS A C 1
ATOM 879 O O . HIS A 1 115 ? 17.474 -28.178 -41.720 1.00 74.94 115 HIS A O 1
ATOM 885 N N . PRO A 1 116 ? 15.418 -28.742 -41.040 1.00 77.56 116 PRO A N 1
ATOM 886 C CA . PRO A 1 116 ? 15.765 -30.154 -40.835 1.00 77.56 116 PRO A CA 1
ATOM 887 C C . PRO A 1 116 ? 16.204 -30.883 -42.118 1.00 77.56 116 PRO A C 1
ATOM 889 O O . PRO A 1 116 ? 16.915 -31.878 -42.039 1.00 77.56 116 PRO A O 1
ATOM 892 N N . ASN A 1 117 ? 15.795 -30.386 -43.292 1.00 76.00 117 ASN A N 1
ATOM 893 C CA . ASN A 1 117 ? 16.060 -31.005 -44.597 1.00 76.00 117 ASN A CA 1
ATOM 894 C C . ASN A 1 117 ? 17.093 -30.229 -45.438 1.00 76.00 117 ASN A C 1
ATOM 896 O O . ASN A 1 117 ? 17.207 -30.473 -46.638 1.00 76.00 117 ASN A O 1
ATOM 900 N N . ALA A 1 118 ? 17.805 -29.258 -44.857 1.00 79.06 118 ALA A N 1
ATOM 901 C CA . ALA A 1 118 ? 18.763 -28.455 -45.610 1.00 79.06 118 ALA A CA 1
ATOM 902 C C . ALA A 1 118 ? 20.016 -29.269 -45.968 1.00 79.06 118 ALA A C 1
ATOM 904 O O . ALA A 1 118 ? 20.643 -29.887 -45.106 1.00 79.06 118 ALA A O 1
ATOM 905 N N . SER A 1 119 ? 20.409 -29.244 -47.245 1.00 85.00 119 SER A N 1
ATOM 906 C CA . SER A 1 119 ? 21.647 -29.882 -47.692 1.00 85.00 119 SER A CA 1
ATOM 907 C C . SER A 1 119 ? 22.872 -29.040 -47.317 1.00 85.00 119 SER A C 1
ATOM 909 O O . SER A 1 119 ? 22.794 -27.817 -47.179 1.00 85.00 119 SER A O 1
ATOM 911 N N . PHE A 1 120 ? 24.049 -29.667 -47.216 1.00 85.00 120 PHE A N 1
ATOM 912 C CA . PHE A 1 120 ? 25.302 -28.945 -46.951 1.00 85.00 120 PHE A CA 1
ATOM 913 C C . PHE A 1 120 ? 25.606 -27.866 -48.011 1.00 85.00 120 PHE A C 1
ATOM 915 O O . PHE A 1 120 ? 26.142 -26.805 -47.689 1.00 85.00 120 PHE A O 1
ATOM 922 N N . SER A 1 121 ? 25.223 -28.104 -49.271 1.00 86.56 121 SER A N 1
ATOM 923 C CA . SER A 1 121 ? 25.372 -27.132 -50.364 1.00 86.56 121 SER A CA 1
ATOM 924 C C . SER A 1 121 ? 24.503 -25.889 -50.142 1.00 86.56 121 SER A C 1
ATOM 926 O O . SER A 1 121 ? 24.967 -24.763 -50.337 1.00 86.56 121 SER A O 1
ATOM 928 N N . ASP A 1 122 ? 23.274 -26.076 -49.658 1.00 84.00 122 ASP A N 1
ATOM 929 C CA . ASP A 1 122 ? 22.350 -24.977 -49.371 1.00 84.00 122 ASP A CA 1
ATOM 930 C C . ASP A 1 122 ? 22.788 -24.186 -48.140 1.00 84.00 122 ASP A C 1
ATOM 932 O O . ASP A 1 122 ? 22.797 -22.957 -48.178 1.00 84.00 122 ASP A O 1
ATOM 936 N N . LEU A 1 123 ? 23.271 -24.864 -47.093 1.00 83.94 123 LEU A N 1
ATOM 937 C CA . LEU A 1 123 ? 23.859 -24.210 -45.921 1.00 83.94 123 LEU A CA 1
ATOM 938 C C . LEU A 1 123 ? 25.107 -23.393 -46.285 1.00 83.94 123 LEU A C 1
ATOM 940 O O . LEU A 1 123 ? 25.295 -22.292 -45.769 1.00 83.94 123 LEU A O 1
ATOM 944 N N . LYS A 1 124 ? 25.940 -23.874 -47.216 1.00 87.50 124 LYS A N 1
ATOM 945 C CA . LYS A 1 124 ? 27.107 -23.126 -47.709 1.00 87.50 124 LYS A CA 1
ATOM 946 C C . LYS A 1 124 ? 26.693 -21.863 -48.472 1.00 87.50 124 LYS A C 1
ATOM 948 O O . LYS A 1 124 ? 27.293 -20.809 -48.264 1.00 87.50 124 LYS A O 1
ATOM 953 N N . LYS A 1 125 ? 25.653 -21.945 -49.310 1.00 86.88 125 LYS A N 1
ATOM 954 C CA . LYS A 1 125 ? 25.079 -20.786 -50.018 1.00 86.88 125 LYS A CA 1
ATOM 955 C C . LYS A 1 125 ? 24.424 -19.795 -49.052 1.00 86.88 125 LYS A C 1
ATOM 957 O O . LYS A 1 125 ? 24.669 -18.598 -49.167 1.00 86.88 125 LYS A O 1
ATOM 962 N N . GLY A 1 126 ? 23.662 -20.281 -48.073 1.00 84.56 126 GLY A N 1
ATOM 963 C CA . GLY A 1 126 ? 23.072 -19.454 -47.017 1.00 84.56 126 GLY A CA 1
ATOM 964 C C . GLY A 1 126 ? 24.136 -18.755 -46.169 1.00 84.56 126 GLY A C 1
ATOM 965 O O . GLY A 1 126 ? 24.028 -17.567 -45.891 1.00 84.56 126 GLY A O 1
ATOM 966 N N . GLY A 1 127 ? 25.236 -19.443 -45.853 1.00 86.12 127 GLY A N 1
ATOM 967 C CA . GLY A 1 127 ? 26.384 -18.852 -45.164 1.00 86.12 127 GLY A CA 1
ATOM 968 C C . GLY A 1 127 ? 27.138 -17.799 -45.987 1.00 86.12 127 GLY A C 1
ATOM 969 O O . GLY A 1 127 ? 27.710 -16.878 -45.410 1.00 86.12 127 GLY A O 1
ATOM 970 N N . ALA A 1 128 ? 27.159 -17.909 -47.318 1.00 87.44 128 ALA A N 1
ATOM 971 C CA . ALA A 1 128 ? 27.706 -16.863 -48.186 1.00 87.44 128 ALA A CA 1
ATOM 972 C C . ALA A 1 128 ? 26.795 -15.625 -48.202 1.00 87.44 128 ALA A C 1
ATOM 974 O O . ALA A 1 128 ? 27.274 -14.517 -47.982 1.00 87.44 128 ALA A O 1
ATOM 975 N N . ARG A 1 129 ? 25.477 -15.828 -48.334 1.00 86.56 129 ARG A N 1
ATOM 976 C CA . ARG A 1 129 ? 24.471 -14.755 -48.262 1.00 86.56 129 ARG A CA 1
ATOM 977 C C . ARG A 1 129 ? 24.475 -14.020 -46.928 1.00 86.56 129 ARG A C 1
ATOM 979 O O . ARG A 1 129 ? 24.382 -12.801 -46.906 1.00 86.56 129 ARG A O 1
ATOM 986 N N . LEU A 1 130 ? 24.619 -14.740 -45.816 1.00 85.31 130 LEU A N 1
ATOM 987 C CA . LEU A 1 130 ? 24.720 -14.125 -44.492 1.00 85.31 130 LEU A CA 1
ATOM 988 C C . LEU A 1 130 ? 25.955 -13.240 -44.350 1.00 85.31 130 LEU A C 1
ATOM 990 O O . LEU A 1 130 ? 25.862 -12.179 -43.739 1.00 85.31 130 LEU A O 1
ATOM 994 N N . ARG A 1 131 ? 27.098 -13.661 -44.905 1.00 88.50 131 ARG A N 1
ATOM 995 C CA . ARG A 1 131 ? 28.312 -12.834 -44.910 1.00 88.50 131 ARG A CA 1
ATOM 996 C C . ARG A 1 131 ? 28.127 -11.583 -45.756 1.00 88.50 131 ARG A C 1
ATOM 998 O O . ARG A 1 131 ? 28.456 -10.505 -45.289 1.00 88.50 131 ARG A O 1
ATOM 1005 N N . GLU A 1 132 ? 27.548 -11.720 -46.943 1.00 88.19 132 GLU A N 1
ATOM 1006 C CA . GLU A 1 132 ? 27.238 -10.584 -47.815 1.00 88.19 132 GLU A CA 1
ATOM 1007 C C . GLU A 1 132 ? 26.253 -9.607 -47.149 1.00 88.19 132 GLU A C 1
ATOM 1009 O O . GLU A 1 132 ? 26.494 -8.406 -47.116 1.00 88.19 132 GLU A O 1
ATOM 1014 N N . SER A 1 133 ? 25.189 -10.115 -46.521 1.00 85.12 133 SER A N 1
ATOM 1015 C CA . SER A 1 133 ? 24.220 -9.303 -45.774 1.00 85.12 133 SER A CA 1
ATOM 1016 C C . SER A 1 133 ? 24.813 -8.667 -44.511 1.00 85.12 133 SER A C 1
ATOM 1018 O O . SER A 1 133 ? 24.363 -7.605 -44.077 1.00 85.12 133 SER A O 1
ATOM 1020 N N . LEU A 1 134 ? 25.798 -9.308 -43.878 1.00 88.25 134 LEU A N 1
ATOM 1021 C CA . LEU A 1 134 ? 26.535 -8.708 -42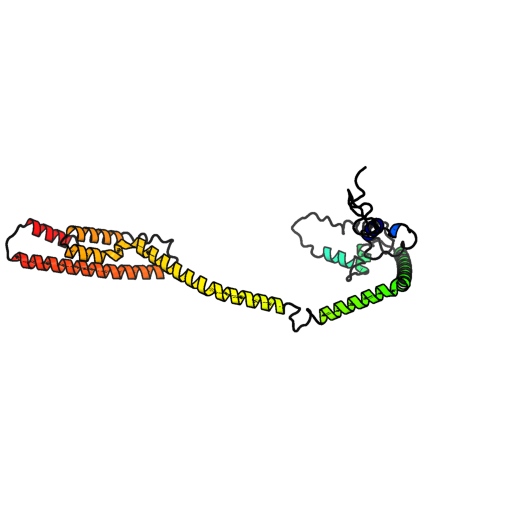.770 1.00 88.25 134 LEU A CA 1
ATOM 1022 C C . LEU A 1 134 ? 27.389 -7.542 -43.268 1.00 88.25 134 LEU A C 1
ATOM 1024 O O . LEU A 1 134 ? 27.299 -6.472 -42.678 1.00 88.25 134 LEU A O 1
ATOM 1028 N N . GLU A 1 135 ? 28.128 -7.738 -44.361 1.00 89.38 135 GLU A N 1
ATOM 1029 C CA . GLU A 1 135 ? 28.996 -6.714 -44.948 1.00 89.38 135 GLU A CA 1
ATOM 1030 C C . GLU A 1 135 ? 28.192 -5.490 -45.411 1.00 89.38 135 GLU A C 1
ATOM 1032 O O . GLU A 1 135 ? 28.512 -4.357 -45.059 1.00 89.38 135 GLU A O 1
ATOM 1037 N N . GLN A 1 136 ? 27.064 -5.716 -46.094 1.00 88.12 136 GLN A N 1
ATOM 1038 C CA . GLN A 1 136 ? 26.142 -4.648 -46.499 1.00 88.12 136 GLN A CA 1
ATOM 1039 C C . GLN A 1 136 ? 25.610 -3.860 -45.296 1.00 88.12 136 GLN A C 1
ATOM 1041 O O . GLN A 1 136 ? 25.505 -2.634 -45.339 1.00 88.12 136 GLN A O 1
ATOM 1046 N N . ARG A 1 137 ? 25.277 -4.548 -44.196 1.00 86.69 137 ARG A N 1
ATOM 1047 C CA . ARG A 1 137 ? 24.801 -3.883 -42.976 1.00 86.69 137 ARG A CA 1
ATOM 1048 C C . ARG A 1 137 ? 25.911 -3.134 -42.252 1.00 86.69 137 ARG A C 1
ATOM 1050 O O . ARG A 1 137 ? 25.625 -2.074 -41.704 1.00 86.69 137 ARG A O 1
ATOM 1057 N N . SER A 1 138 ? 27.142 -3.645 -42.222 1.00 87.12 138 SER A N 1
ATOM 1058 C CA . SER A 1 138 ? 28.270 -2.931 -41.616 1.00 87.12 138 SER A CA 1
ATOM 1059 C C . SER A 1 138 ? 28.656 -1.693 -42.413 1.00 87.12 138 SER A C 1
ATOM 1061 O O . SER A 1 138 ? 28.940 -0.662 -41.810 1.00 87.12 138 SER A O 1
ATOM 1063 N N . GLU A 1 139 ? 28.602 -1.758 -43.742 1.00 85.50 139 GLU A N 1
ATOM 1064 C CA . GLU A 1 139 ? 28.824 -0.599 -44.605 1.00 85.50 139 GLU A CA 1
ATOM 1065 C C . GLU A 1 139 ? 27.734 0.459 -44.395 1.00 85.50 139 GLU A C 1
ATOM 1067 O O . GLU A 1 139 ? 28.036 1.620 -44.127 1.00 85.50 139 GLU A O 1
ATOM 1072 N N . ALA A 1 140 ? 26.462 0.052 -44.397 1.00 83.31 140 ALA A N 1
ATOM 1073 C CA . ALA A 1 140 ? 25.353 0.967 -44.156 1.00 83.31 140 ALA A CA 1
ATOM 1074 C C . ALA A 1 140 ? 25.370 1.569 -42.734 1.00 83.31 140 ALA A C 1
ATOM 1076 O O . ALA A 1 140 ? 25.055 2.745 -42.558 1.00 83.31 140 ALA A O 1
ATOM 1077 N N . LEU A 1 141 ? 25.782 0.800 -41.717 1.00 84.88 141 LEU A N 1
ATOM 1078 C CA . LEU A 1 141 ? 26.010 1.314 -40.361 1.00 84.88 141 LEU A CA 1
ATOM 1079 C C . LEU A 1 141 ? 27.147 2.331 -40.323 1.00 84.88 141 LEU A C 1
ATOM 1081 O O . LEU A 1 141 ? 27.021 3.349 -39.650 1.00 84.88 141 LEU A O 1
ATOM 1085 N N . LYS A 1 142 ? 28.245 2.072 -41.036 1.00 88.25 142 LYS A N 1
ATOM 1086 C CA . LYS A 1 142 ? 29.375 2.996 -41.113 1.00 88.25 142 LYS A CA 1
ATOM 1087 C C . LYS A 1 142 ? 28.951 4.325 -41.733 1.00 88.25 142 LYS A C 1
ATOM 1089 O O . LYS A 1 142 ? 29.210 5.361 -41.133 1.00 88.25 142 LYS A O 1
ATOM 1094 N N . ILE A 1 143 ? 28.226 4.287 -42.852 1.00 87.19 143 ILE A N 1
ATOM 1095 C CA . ILE A 1 143 ? 27.682 5.488 -43.504 1.00 87.19 143 ILE A CA 1
ATOM 1096 C C . ILE A 1 143 ? 26.751 6.246 -42.550 1.00 87.19 143 ILE A C 1
ATOM 1098 O O . ILE A 1 143 ? 26.862 7.461 -42.435 1.00 87.19 143 ILE A O 1
ATOM 1102 N N . LEU A 1 144 ? 25.876 5.542 -41.821 1.00 85.75 144 LEU A N 1
ATOM 1103 C CA . LEU A 1 144 ? 24.975 6.170 -40.850 1.00 85.75 144 LEU A CA 1
ATOM 1104 C C . LEU A 1 144 ? 25.735 6.854 -39.706 1.00 85.75 144 LEU A C 1
ATOM 1106 O O . LEU A 1 144 ? 25.371 7.950 -39.287 1.00 85.75 144 LEU A O 1
ATOM 1110 N N . VAL A 1 145 ? 26.775 6.207 -39.178 1.00 87.19 145 VAL A N 1
ATOM 1111 C CA . VAL A 1 145 ? 27.605 6.786 -38.115 1.00 87.19 145 VAL A CA 1
ATOM 1112 C C . VAL A 1 145 ? 28.397 7.980 -38.639 1.00 87.19 145 VAL A C 1
ATOM 1114 O O . VAL A 1 145 ? 28.534 8.958 -37.916 1.00 87.19 145 VAL A O 1
ATOM 1117 N N . GLU A 1 146 ? 28.881 7.935 -39.879 1.00 87.88 146 GLU A N 1
ATOM 1118 C CA . GLU A 1 146 ? 29.569 9.062 -40.514 1.00 87.88 146 GLU A CA 1
ATOM 1119 C C . GLU A 1 146 ? 28.619 10.244 -40.776 1.00 87.88 146 GLU A C 1
ATOM 1121 O O . GLU A 1 146 ? 29.005 11.388 -40.543 1.00 87.88 146 GLU A O 1
ATOM 1126 N N . SER A 1 147 ? 27.373 9.994 -41.199 1.00 89.00 147 SER A N 1
ATOM 1127 C CA . SER A 1 147 ? 26.398 11.053 -41.496 1.00 89.00 147 SER A CA 1
ATOM 1128 C C . SER A 1 147 ? 25.747 11.656 -40.248 1.00 89.00 147 SER A C 1
ATOM 1130 O O . SER A 1 147 ? 25.457 12.846 -40.222 1.00 89.00 147 SER A O 1
ATOM 1132 N N . GLU A 1 148 ? 25.503 10.847 -39.212 1.00 88.00 148 GLU A N 1
ATOM 1133 C CA . GLU A 1 148 ? 24.737 11.223 -38.012 1.00 88.00 148 GLU A CA 1
ATOM 1134 C C . GLU A 1 148 ? 25.549 11.042 -36.716 1.00 88.00 148 GLU A C 1
ATOM 1136 O O . GLU A 1 148 ? 25.006 10.705 -35.657 1.00 88.00 148 GLU A O 1
ATOM 1141 N N . PHE A 1 149 ? 26.865 11.269 -36.777 1.00 90.19 149 PHE A N 1
ATOM 1142 C CA . PHE A 1 149 ? 27.767 11.081 -35.635 1.00 90.19 149 PHE A CA 1
ATOM 1143 C C . PHE A 1 149 ? 27.331 11.880 -34.399 1.00 90.19 149 PHE A C 1
ATOM 1145 O O . PHE A 1 149 ? 27.308 11.357 -33.285 1.00 90.19 149 PHE A O 1
ATOM 1152 N N . ASP A 1 150 ? 26.921 13.133 -34.598 1.00 90.12 150 ASP A N 1
ATOM 1153 C CA . ASP A 1 150 ? 26.533 14.041 -33.514 1.00 90.12 150 ASP A CA 1
ATOM 1154 C C . ASP A 1 150 ? 25.277 13.554 -32.761 1.00 90.12 150 ASP A C 1
ATOM 1156 O O . ASP A 1 150 ? 25.191 13.596 -31.528 1.00 90.12 150 ASP A O 1
ATOM 1160 N N . ARG A 1 151 ? 24.319 12.956 -33.483 1.00 88.00 151 ARG A N 1
ATOM 1161 C CA . ARG A 1 151 ? 23.146 12.318 -32.867 1.00 88.00 151 ARG A CA 1
ATOM 1162 C C . ARG A 1 151 ? 23.522 11.071 -32.077 1.00 88.00 151 ARG A C 1
ATOM 1164 O O . ARG A 1 151 ? 22.994 10.852 -30.990 1.00 88.00 151 ARG A O 1
ATOM 1171 N N . PHE A 1 152 ? 24.446 10.258 -32.582 1.00 88.06 152 PHE A N 1
ATOM 1172 C CA . PHE A 1 152 ? 24.915 9.083 -31.849 1.00 88.06 152 PHE A CA 1
ATOM 1173 C C . PHE A 1 152 ? 25.632 9.474 -30.552 1.00 88.06 152 PHE A C 1
ATOM 1175 O O . PHE A 1 152 ? 25.351 8.910 -29.492 1.00 88.06 152 PHE A O 1
ATOM 1182 N N . VAL A 1 153 ? 26.515 10.474 -30.613 1.00 93.06 153 VAL A N 1
ATOM 1183 C CA . VAL A 1 153 ? 27.237 10.974 -29.438 1.00 93.06 153 VAL A CA 1
ATOM 1184 C C . VAL A 1 153 ? 26.269 11.573 -28.423 1.00 93.06 153 VAL A C 1
ATOM 1186 O O . VAL A 1 153 ? 26.353 11.227 -27.246 1.00 93.06 153 VAL A O 1
ATOM 1189 N N . SER A 1 154 ? 25.309 12.396 -28.849 1.00 93.06 154 SER A N 1
ATOM 1190 C CA . SER A 1 154 ? 24.315 12.974 -27.935 1.00 93.06 154 SER A CA 1
ATOM 1191 C C . SER A 1 154 ? 23.433 11.913 -27.271 1.00 93.06 154 SER A C 1
ATOM 1193 O O . SER A 1 154 ? 23.233 11.972 -26.059 1.00 93.06 154 SER A O 1
ATOM 1195 N N . VAL A 1 155 ? 22.976 10.891 -28.005 1.00 94.00 155 VAL A N 1
ATOM 1196 C CA . VAL A 1 155 ? 22.222 9.765 -27.425 1.00 94.00 155 VAL A CA 1
ATOM 1197 C C . VAL A 1 155 ? 23.081 8.965 -26.451 1.00 94.00 155 VAL A C 1
ATOM 1199 O O . VAL A 1 155 ? 22.603 8.608 -25.377 1.00 94.00 155 VAL A O 1
ATOM 1202 N N . LYS A 1 156 ? 24.350 8.703 -26.777 1.00 93.44 156 LYS A N 1
ATOM 1203 C CA . LYS A 1 156 ? 25.278 8.007 -25.877 1.00 93.44 156 LYS A CA 1
ATOM 1204 C C . LYS A 1 156 ? 25.496 8.799 -24.593 1.00 93.44 156 LYS A C 1
ATOM 1206 O O . LYS A 1 156 ? 25.412 8.225 -23.512 1.00 93.44 156 LYS A O 1
ATOM 1211 N N . VAL A 1 157 ? 25.738 10.105 -24.701 1.00 95.81 157 VAL A N 1
ATOM 1212 C CA . VAL A 1 157 ? 25.897 10.998 -23.545 1.00 95.81 157 VAL A CA 1
ATOM 1213 C C . VAL A 1 157 ? 24.620 11.022 -22.710 1.00 95.81 157 VAL A C 1
ATOM 1215 O O . VAL A 1 157 ? 24.694 10.883 -21.494 1.00 95.81 157 VAL A O 1
ATOM 1218 N N . ALA A 1 158 ? 23.447 11.125 -23.338 1.00 94.69 158 ALA A N 1
ATOM 1219 C CA . ALA A 1 158 ? 22.169 11.066 -22.636 1.00 94.69 158 ALA A CA 1
ATOM 1220 C C . ALA A 1 158 ? 21.966 9.713 -21.934 1.00 94.69 158 ALA A C 1
ATOM 1222 O O . ALA A 1 158 ? 21.526 9.673 -20.789 1.00 94.69 158 ALA A O 1
ATOM 1223 N N . HIS A 1 159 ? 22.324 8.607 -22.588 1.00 94.75 159 HIS A N 1
ATOM 1224 C CA . HIS A 1 159 ? 22.218 7.270 -22.016 1.00 94.75 159 HIS A CA 1
ATOM 1225 C C . HIS A 1 159 ? 23.136 7.090 -20.804 1.00 94.75 159 HIS A C 1
ATOM 1227 O O . HIS A 1 159 ? 22.688 6.601 -19.770 1.00 94.75 159 HIS A O 1
ATOM 1233 N N . GLU A 1 160 ? 24.393 7.525 -20.895 1.00 94.62 160 GLU A N 1
ATOM 1234 C CA . GLU A 1 160 ? 25.321 7.503 -19.762 1.00 94.62 160 GLU A CA 1
ATOM 1235 C C . GLU A 1 160 ? 24.882 8.434 -18.637 1.00 94.62 160 GLU A C 1
ATOM 1237 O O . GLU A 1 160 ? 24.960 8.053 -17.473 1.00 94.62 160 GLU A O 1
ATOM 1242 N N . ALA A 1 161 ? 24.365 9.620 -18.963 1.00 93.31 161 ALA A N 1
ATOM 1243 C CA . ALA A 1 161 ? 23.836 10.545 -17.970 1.00 93.31 161 ALA A CA 1
ATOM 1244 C C . ALA A 1 161 ? 22.653 9.928 -17.212 1.00 93.31 161 ALA A C 1
ATOM 1246 O O . ALA A 1 161 ? 22.624 9.981 -15.985 1.00 93.31 161 ALA A O 1
ATOM 1247 N N . VAL A 1 162 ? 21.711 9.292 -17.916 1.00 91.69 162 VAL A N 1
ATOM 1248 C CA . VAL A 1 162 ? 20.594 8.569 -17.291 1.00 91.69 162 VAL A CA 1
ATOM 1249 C C . VAL A 1 162 ? 21.108 7.395 -16.462 1.00 91.69 162 VAL A C 1
ATOM 1251 O O . VAL A 1 162 ? 20.661 7.213 -15.334 1.00 91.69 162 VAL A O 1
ATOM 1254 N N . TYR A 1 163 ? 22.066 6.619 -16.972 1.00 89.88 163 TYR A N 1
ATOM 1255 C CA . TYR A 1 163 ? 22.639 5.489 -16.243 1.00 89.88 163 TYR A CA 1
ATOM 1256 C C . TYR A 1 163 ? 23.305 5.928 -14.932 1.00 89.88 163 TYR A C 1
ATOM 1258 O O . TYR A 1 163 ? 23.014 5.369 -13.873 1.00 89.88 163 TYR A O 1
ATOM 1266 N N . GLU A 1 164 ? 24.137 6.969 -14.975 1.00 88.81 164 GLU A N 1
ATOM 1267 C CA . GLU A 1 164 ? 24.784 7.521 -13.784 1.00 88.81 164 GLU A CA 1
ATOM 1268 C C . GLU A 1 164 ? 23.769 8.171 -12.836 1.00 88.81 164 GLU A C 1
ATOM 1270 O O . GLU A 1 164 ? 23.860 7.967 -11.628 1.00 88.81 164 GLU A O 1
ATOM 1275 N N . GLN A 1 165 ? 22.738 8.860 -13.339 1.00 86.88 165 GLN A N 1
ATOM 1276 C CA . GLN A 1 165 ? 21.645 9.379 -12.506 1.00 86.88 165 GLN A CA 1
ATOM 1277 C C . GLN A 1 165 ? 20.851 8.264 -11.821 1.00 86.88 165 GLN A C 1
ATOM 1279 O O . GLN A 1 165 ? 20.535 8.374 -10.639 1.00 86.88 165 GLN A O 1
ATOM 1284 N N . MET A 1 166 ? 20.539 7.176 -12.524 1.00 83.69 166 MET A N 1
ATOM 1285 C CA . MET A 1 166 ? 19.815 6.044 -11.944 1.00 83.69 166 MET A CA 1
ATOM 1286 C C . MET A 1 166 ? 20.663 5.345 -10.880 1.00 83.69 166 MET A C 1
ATOM 1288 O O . MET A 1 166 ? 20.158 5.054 -9.796 1.00 83.69 166 MET A O 1
ATOM 1292 N N . LYS A 1 167 ? 21.958 5.141 -11.150 1.00 82.56 167 LYS A N 1
ATOM 1293 C CA . LYS A 1 167 ? 22.923 4.535 -10.223 1.00 82.56 167 LYS A CA 1
ATOM 1294 C C . LYS A 1 167 ? 23.208 5.412 -8.999 1.00 82.56 167 LYS A C 1
ATOM 1296 O O . LYS A 1 167 ? 23.351 4.892 -7.897 1.00 82.56 167 LYS A O 1
ATOM 1301 N N . ALA A 1 168 ? 23.289 6.730 -9.177 1.00 79.69 168 ALA A N 1
ATOM 1302 C CA . ALA A 1 168 ? 23.551 7.687 -8.105 1.00 79.69 168 ALA A CA 1
ATOM 1303 C C . ALA A 1 168 ? 22.283 8.165 -7.377 1.00 79.69 168 ALA A C 1
ATOM 1305 O O . ALA A 1 168 ? 22.391 8.761 -6.306 1.00 79.69 168 ALA A O 1
ATOM 1306 N N . GLY A 1 169 ? 21.100 7.949 -7.940 1.00 75.31 169 GLY A N 1
ATOM 1307 C CA . GLY A 1 169 ? 19.825 8.337 -7.354 1.00 75.31 169 GLY A CA 1
ATOM 1308 C C . GLY A 1 169 ? 19.093 7.126 -6.777 1.00 75.31 169 GLY A C 1
ATOM 1309 O O . GLY A 1 169 ? 19.541 6.568 -5.773 1.00 75.31 169 GLY A O 1
ATOM 1310 N N . PRO A 1 170 ? 17.973 6.709 -7.393 1.00 68.56 170 PRO A N 1
ATOM 1311 C CA . PRO A 1 170 ? 17.052 5.747 -6.806 1.00 68.56 170 PRO A CA 1
ATOM 1312 C C . PRO A 1 170 ? 17.660 4.358 -6.629 1.00 68.56 170 PRO A C 1
ATOM 1314 O O . PRO A 1 170 ? 17.223 3.652 -5.741 1.00 68.56 170 PRO A O 1
ATOM 1317 N N . LEU A 1 171 ? 18.665 3.945 -7.408 1.00 71.00 171 LEU A N 1
ATOM 1318 C CA . LEU A 1 171 ? 19.236 2.593 -7.310 1.00 71.00 171 LEU A CA 1
ATOM 1319 C C . LEU A 1 171 ? 20.370 2.468 -6.284 1.00 71.00 171 LEU A C 1
ATOM 1321 O O . LEU A 1 171 ? 21.022 1.425 -6.222 1.00 71.00 171 LEU A O 1
ATOM 1325 N N . LYS A 1 172 ? 20.631 3.506 -5.482 1.00 74.69 172 LYS A N 1
ATOM 1326 C CA . LYS A 1 172 ? 21.609 3.402 -4.398 1.00 74.69 172 LYS A CA 1
ATOM 1327 C C . LYS A 1 172 ? 21.159 2.351 -3.371 1.00 74.69 172 LYS A C 1
ATOM 1329 O O . LYS A 1 172 ? 19.997 2.374 -2.956 1.00 74.69 172 LYS A O 1
ATOM 1334 N N . PRO A 1 173 ? 22.077 1.482 -2.903 1.00 67.19 173 PRO A N 1
ATOM 1335 C CA . PRO A 1 173 ? 21.761 0.478 -1.889 1.00 67.19 173 PRO A CA 1
ATOM 1336 C C . PRO A 1 173 ? 21.337 1.122 -0.561 1.00 67.19 173 PRO A C 1
ATOM 1338 O O . PRO A 1 173 ? 20.474 0.588 0.120 1.00 67.19 173 PRO A O 1
ATOM 1341 N N . GLU A 1 174 ? 21.861 2.313 -0.251 1.00 66.19 174 GLU A N 1
ATOM 1342 C CA . GLU A 1 174 ? 21.506 3.105 0.939 1.00 66.19 174 GLU A CA 1
ATOM 1343 C C . GLU A 1 174 ? 20.042 3.593 0.945 1.00 66.19 174 GLU A C 1
ATOM 1345 O O . GLU A 1 174 ? 19.494 3.909 1.996 1.00 66.19 174 GLU A O 1
ATOM 1350 N N . CYS A 1 175 ? 19.394 3.673 -0.224 1.00 62.34 175 CYS A N 1
ATOM 1351 C CA . CYS A 1 175 ? 18.010 4.135 -0.372 1.00 62.34 175 CYS A CA 1
ATOM 1352 C C . CYS A 1 175 ? 17.020 2.978 -0.595 1.00 62.34 175 CYS A C 1
ATOM 1354 O O . CYS A 1 175 ? 15.902 3.220 -1.058 1.00 62.34 175 CYS A O 1
ATOM 1356 N N . ASP A 1 176 ? 17.429 1.729 -0.324 1.00 68.19 176 ASP A N 1
ATOM 1357 C CA . ASP A 1 176 ? 16.659 0.510 -0.611 1.00 68.19 176 ASP A CA 1
ATOM 1358 C C . ASP A 1 176 ? 16.054 0.540 -2.031 1.00 68.19 176 ASP A C 1
ATOM 1360 O O . ASP A 1 176 ? 14.864 0.281 -2.230 1.00 68.19 176 ASP A O 1
ATOM 1364 N N . TYR A 1 177 ? 16.842 0.937 -3.035 1.00 75.12 177 TYR A N 1
ATOM 1365 C CA . TYR A 1 177 ? 16.386 1.063 -4.425 1.00 75.12 177 TYR A CA 1
ATOM 1366 C C . TYR A 1 177 ? 15.173 2.007 -4.623 1.00 75.12 177 TYR A C 1
ATOM 1368 O O . TYR A 1 177 ? 14.301 1.754 -5.456 1.00 75.12 177 TYR A O 1
ATOM 1376 N N . GLY A 1 178 ? 15.090 3.091 -3.844 1.00 72.19 178 GLY A N 1
ATOM 1377 C CA . GLY A 1 178 ? 14.028 4.098 -3.936 1.00 72.19 178 GLY A CA 1
ATOM 1378 C C . GLY A 1 178 ? 12.764 3.725 -3.161 1.00 72.19 178 GLY A C 1
ATOM 1379 O O . GLY A 1 178 ? 11.761 4.432 -3.233 1.00 72.19 178 GLY A O 1
ATOM 1380 N N . THR A 1 179 ? 12.794 2.627 -2.400 1.00 82.38 179 THR A N 1
ATOM 1381 C CA . THR A 1 179 ? 11.662 2.199 -1.567 1.00 82.38 179 THR A CA 1
ATOM 1382 C C . THR A 1 179 ? 11.672 2.824 -0.172 1.00 82.38 179 THR A C 1
ATOM 1384 O O . THR A 1 179 ? 10.647 2.781 0.508 1.00 82.38 179 THR A O 1
ATOM 1387 N N . ALA A 1 180 ? 12.778 3.452 0.242 1.00 80.81 180 ALA A N 1
ATOM 1388 C CA . ALA A 1 180 ? 12.911 4.082 1.556 1.00 80.81 180 ALA A CA 1
ATOM 1389 C C . ALA A 1 180 ? 11.853 5.176 1.805 1.00 80.81 180 ALA A C 1
ATOM 1391 O O . ALA A 1 180 ? 11.168 5.144 2.828 1.00 80.81 180 ALA A O 1
ATOM 1392 N N . ASP A 1 181 ? 11.638 6.080 0.846 1.00 82.94 181 ASP A N 1
ATOM 1393 C CA . ASP A 1 181 ? 10.666 7.179 0.980 1.00 82.94 181 ASP A CA 1
ATOM 1394 C C . ASP A 1 181 ? 9.219 6.668 1.048 1.00 82.94 181 ASP A C 1
ATOM 1396 O O . ASP A 1 181 ? 8.390 7.159 1.825 1.00 82.94 181 ASP A O 1
ATOM 1400 N N . LEU A 1 182 ? 8.914 5.632 0.260 1.00 86.50 182 LEU A N 1
ATOM 1401 C CA . LEU A 1 182 ? 7.621 4.954 0.299 1.00 86.50 182 LEU A CA 1
ATOM 1402 C C . LEU A 1 182 ? 7.412 4.261 1.646 1.00 86.50 182 LEU A C 1
ATOM 1404 O O . LEU A 1 182 ? 6.335 4.357 2.235 1.00 86.50 182 LEU A O 1
ATOM 1408 N N . LYS A 1 183 ? 8.440 3.572 2.143 1.00 89.62 183 LYS A N 1
ATOM 1409 C CA . LYS A 1 183 ? 8.411 2.872 3.426 1.00 89.62 183 LYS A CA 1
ATOM 1410 C C . LYS A 1 183 ? 8.207 3.849 4.578 1.00 89.62 183 LYS A C 1
ATOM 1412 O O . LYS A 1 183 ? 7.407 3.559 5.463 1.00 89.62 183 LYS A O 1
ATOM 1417 N N . GLU A 1 184 ? 8.848 5.014 4.543 1.00 90.75 184 GLU A N 1
ATOM 1418 C CA . GLU A 1 184 ? 8.637 6.057 5.547 1.00 90.75 184 GLU A CA 1
ATOM 1419 C C . GLU A 1 184 ? 7.227 6.653 5.460 1.00 90.75 184 GLU A C 1
ATOM 1421 O O . GLU A 1 184 ? 6.541 6.765 6.476 1.00 90.75 184 GLU A O 1
ATOM 1426 N N . SER A 1 185 ? 6.731 6.939 4.253 1.00 92.69 185 SER A N 1
ATOM 1427 C CA . SER A 1 185 ? 5.354 7.414 4.050 1.00 92.69 185 SER A CA 1
ATOM 1428 C C . SER A 1 185 ? 4.319 6.407 4.563 1.00 92.69 185 SER A C 1
ATOM 1430 O O . SER A 1 185 ? 3.351 6.784 5.227 1.00 92.69 185 SER A O 1
ATOM 1432 N N . LEU A 1 186 ? 4.545 5.115 4.314 1.00 94.75 186 LEU A N 1
ATOM 1433 C CA . LEU A 1 186 ? 3.704 4.034 4.816 1.00 94.75 186 LEU A CA 1
ATOM 1434 C C . LEU A 1 186 ? 3.781 3.935 6.343 1.00 94.75 186 LEU A C 1
ATOM 1436 O O . LEU A 1 186 ? 2.747 3.832 6.996 1.00 94.75 186 LEU A O 1
ATOM 1440 N N . ARG A 1 187 ? 4.980 4.030 6.929 1.00 95.75 187 ARG A N 1
ATOM 1441 C CA . ARG A 1 187 ? 5.186 4.009 8.385 1.00 95.75 187 ARG A CA 1
ATOM 1442 C C . ARG A 1 187 ? 4.456 5.163 9.072 1.00 95.75 187 ARG A C 1
ATOM 1444 O O . ARG A 1 187 ? 3.781 4.948 10.080 1.00 95.75 187 ARG A O 1
ATOM 1451 N N . LEU A 1 188 ? 4.547 6.370 8.515 1.00 95.94 188 LEU A N 1
ATOM 1452 C CA . LEU A 1 188 ? 3.822 7.547 8.997 1.00 95.94 188 LEU A CA 1
ATOM 1453 C C . LEU A 1 188 ? 2.304 7.366 8.872 1.00 95.94 188 LEU A C 1
ATOM 1455 O O . LEU A 1 188 ? 1.569 7.727 9.792 1.00 95.94 188 LEU A O 1
ATOM 1459 N N . GLY A 1 189 ? 1.830 6.787 7.765 1.00 97.00 189 GLY A N 1
ATOM 1460 C CA . GLY A 1 189 ? 0.421 6.453 7.558 1.00 97.00 189 GLY A CA 1
ATOM 1461 C C . GLY A 1 189 ? -0.105 5.465 8.600 1.00 97.00 189 GLY A C 1
ATOM 1462 O O . GLY A 1 189 ? -1.116 5.741 9.243 1.00 97.00 189 GLY A O 1
ATOM 1463 N N . THR A 1 190 ? 0.614 4.365 8.826 1.00 96.31 190 THR A N 1
ATOM 1464 C CA . THR A 1 190 ? 0.268 3.357 9.838 1.00 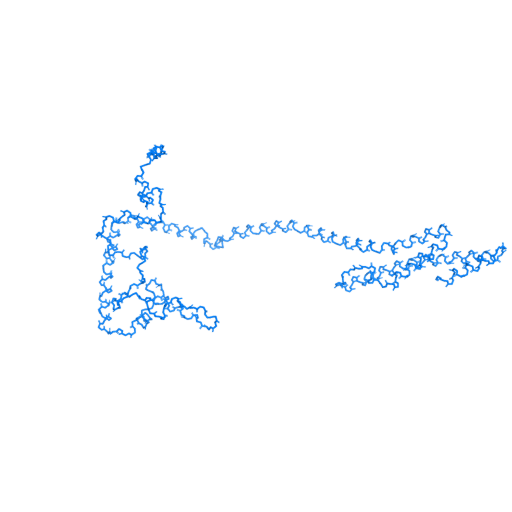96.31 190 THR A CA 1
ATOM 1465 C C . THR A 1 190 ? 0.258 3.958 11.239 1.00 96.31 190 THR A C 1
ATOM 1467 O O . THR A 1 190 ? -0.715 3.791 11.963 1.00 96.31 190 THR A O 1
ATOM 1470 N N . SER A 1 191 ? 1.267 4.757 11.602 1.00 96.56 191 SER A N 1
ATOM 1471 C CA . SER A 1 191 ? 1.313 5.404 12.919 1.00 96.56 191 SER A CA 1
ATOM 1472 C C . SER A 1 191 ? 0.136 6.359 13.150 1.00 96.56 191 SER A C 1
ATOM 1474 O O . SER A 1 191 ? -0.449 6.357 14.234 1.00 96.56 191 SER A O 1
ATOM 1476 N N . LYS A 1 192 ? -0.255 7.144 12.136 1.00 96.06 192 LYS A N 1
ATOM 1477 C CA . LYS A 1 192 ? -1.449 8.001 12.210 1.00 96.06 192 LYS A CA 1
ATOM 1478 C C . LYS A 1 192 ? -2.733 7.179 12.306 1.00 96.06 192 LYS A C 1
ATOM 1480 O O . LYS A 1 192 ? -3.629 7.542 13.065 1.00 96.06 192 LYS A O 1
ATOM 1485 N N . ALA A 1 193 ? -2.828 6.081 11.558 1.00 96.75 193 ALA A N 1
ATOM 1486 C CA . ALA A 1 193 ? -3.971 5.179 11.620 1.00 96.75 193 ALA A CA 1
ATOM 1487 C C . ALA A 1 193 ? -4.114 4.576 13.022 1.00 96.75 193 ALA A C 1
ATOM 1489 O O . ALA A 1 193 ? -5.193 4.651 13.601 1.00 96.75 193 ALA A O 1
ATOM 1490 N N . ASP A 1 194 ? -3.031 4.075 13.610 1.00 95.69 194 ASP A N 1
ATOM 1491 C CA . ASP A 1 194 ? -3.043 3.503 14.956 1.00 95.69 194 ASP A CA 1
ATOM 1492 C C . ASP A 1 194 ? -3.433 4.544 16.011 1.00 95.69 194 ASP A C 1
ATOM 1494 O O . ASP A 1 194 ? -4.248 4.258 16.893 1.00 95.69 194 ASP A O 1
ATOM 1498 N N . GLN A 1 195 ? -2.931 5.776 15.885 1.00 95.94 195 GLN A N 1
ATOM 1499 C CA . GLN A 1 195 ? -3.280 6.879 16.782 1.00 95.94 195 GLN A CA 1
ATOM 1500 C C . GLN A 1 195 ? -4.784 7.195 16.765 1.00 95.94 195 GLN A C 1
ATOM 1502 O O . GLN A 1 195 ? -5.362 7.491 17.811 1.00 95.94 195 GLN A O 1
ATOM 1507 N N . VAL A 1 196 ? -5.429 7.126 15.598 1.00 96.31 196 VAL A N 1
ATOM 1508 C CA . VAL A 1 196 ? -6.858 7.439 15.442 1.00 96.31 196 VAL A CA 1
ATOM 1509 C C . VAL A 1 196 ? -7.740 6.231 15.759 1.00 96.31 196 VAL A C 1
ATOM 1511 O O . VAL A 1 196 ? -8.738 6.357 16.471 1.00 96.31 196 VAL A O 1
ATOM 1514 N N . TYR A 1 197 ? -7.391 5.044 15.264 1.00 96.81 197 TYR A N 1
ATOM 1515 C CA . TYR A 1 197 ? -8.227 3.854 15.399 1.00 96.81 197 TYR A CA 1
ATOM 1516 C C . TYR A 1 197 ? -8.184 3.242 16.793 1.00 96.81 197 TYR A C 1
ATOM 1518 O O . TYR A 1 197 ? -9.213 2.735 17.237 1.00 96.81 197 TYR A O 1
ATOM 1526 N N . THR A 1 198 ? -7.065 3.314 17.517 1.00 95.62 198 THR A N 1
ATOM 1527 C CA . THR A 1 198 ? -6.967 2.742 18.871 1.00 95.62 198 THR A CA 1
ATOM 1528 C C . THR A 1 198 ? -8.045 3.289 19.817 1.00 95.62 198 THR A C 1
ATOM 1530 O O . THR A 1 198 ? -8.859 2.495 20.301 1.00 95.62 198 THR A O 1
ATOM 1533 N N . PRO A 1 199 ? -8.164 4.616 20.038 1.00 96.31 199 PRO A N 1
ATOM 1534 C CA . PRO A 1 199 ? -9.195 5.148 20.928 1.00 96.31 199 PRO A CA 1
ATOM 1535 C C . PRO A 1 199 ? -10.617 4.902 20.401 1.00 96.31 199 PRO A C 1
ATOM 1537 O O . PRO A 1 199 ? -11.535 4.666 21.187 1.00 96.31 199 PRO A O 1
ATOM 1540 N N . LEU A 1 200 ? -10.822 4.901 19.079 1.00 96.31 200 LEU A N 1
ATOM 1541 C CA . LEU A 1 200 ? -12.127 4.608 18.474 1.00 96.31 200 LEU A CA 1
ATOM 1542 C C . LEU A 1 200 ? -12.565 3.160 18.722 1.00 96.31 200 LEU A C 1
ATOM 1544 O O . LEU A 1 200 ? -13.714 2.918 19.096 1.00 96.31 200 LEU A O 1
ATOM 1548 N N . LEU A 1 201 ? -11.659 2.197 18.553 1.00 96.06 201 LEU A N 1
ATOM 1549 C CA . LEU A 1 201 ? -11.926 0.782 18.796 1.00 96.06 201 LEU A CA 1
ATOM 1550 C C . LEU A 1 201 ? -12.166 0.508 20.282 1.00 96.06 201 LEU A C 1
ATOM 1552 O O . LEU A 1 201 ? -13.069 -0.259 20.623 1.00 96.06 201 LEU A O 1
ATOM 1556 N N . GLU A 1 202 ? -11.420 1.155 21.177 1.00 95.75 202 GLU A N 1
ATOM 1557 C CA . GLU A 1 202 ? -11.668 1.066 22.617 1.00 95.75 202 GLU A CA 1
ATOM 1558 C C . GLU A 1 202 ? -13.028 1.642 23.005 1.00 95.75 202 GLU A C 1
ATOM 1560 O O . GLU A 1 202 ? -13.785 0.999 23.735 1.00 95.75 202 GLU A O 1
ATOM 1565 N N . ASN A 1 203 ? -13.375 2.822 22.490 1.00 96.06 203 ASN A N 1
ATOM 1566 C CA . ASN A 1 203 ? -14.671 3.441 22.745 1.00 96.06 203 ASN A CA 1
ATOM 1567 C C . ASN A 1 203 ? -15.816 2.603 22.174 1.00 96.06 203 ASN A C 1
ATOM 1569 O O . ASN A 1 203 ? -16.836 2.431 22.841 1.00 96.06 203 ASN A O 1
ATOM 1573 N N . ARG A 1 204 ? -15.632 1.993 20.997 1.00 96.06 204 ARG A N 1
ATOM 1574 C CA . ARG A 1 204 ? -16.589 1.035 20.435 1.00 96.06 204 ARG A CA 1
ATOM 1575 C C . ARG A 1 204 ? -16.771 -0.174 21.354 1.00 96.06 204 ARG A C 1
ATOM 1577 O O . ARG A 1 204 ? -17.910 -0.494 21.678 1.00 96.06 204 ARG A O 1
ATOM 1584 N N . LYS A 1 205 ? -15.686 -0.802 21.824 1.00 94.69 205 LYS A N 1
ATOM 1585 C CA . LYS A 1 205 ? -15.747 -1.940 22.765 1.00 94.69 205 LYS A CA 1
ATOM 1586 C C . LYS A 1 205 ? -16.438 -1.560 24.078 1.00 94.69 205 LYS A C 1
ATOM 1588 O O . LYS A 1 205 ? -17.243 -2.332 24.593 1.00 94.69 205 LYS A O 1
ATOM 1593 N N . LYS A 1 206 ? -16.162 -0.369 24.621 1.00 94.56 206 LYS A N 1
ATOM 1594 C CA . LYS A 1 206 ? -16.838 0.155 25.822 1.00 94.56 206 LYS A CA 1
ATOM 1595 C C . LYS A 1 206 ? -18.336 0.342 25.571 1.00 94.56 206 LYS A C 1
ATOM 1597 O O . LYS A 1 206 ? -19.146 -0.145 26.353 1.00 94.56 206 LYS A O 1
ATOM 1602 N N . ALA A 1 207 ? -18.710 0.977 24.462 1.00 95.44 207 ALA A N 1
ATOM 1603 C CA . ALA A 1 207 ? -20.107 1.201 24.105 1.00 95.44 207 ALA A CA 1
ATOM 1604 C C . ALA A 1 207 ? -20.863 -0.108 23.823 1.00 95.44 207 ALA A C 1
ATOM 1606 O O . ALA A 1 207 ? -22.035 -0.221 24.163 1.00 95.44 207 ALA A O 1
ATOM 1607 N N . GLU A 1 208 ? -20.212 -1.106 23.227 1.00 92.25 208 GLU A N 1
ATOM 1608 C CA . GLU A 1 208 ? -20.783 -2.436 23.004 1.00 92.25 208 GLU A CA 1
ATOM 1609 C C . GLU A 1 208 ? -21.052 -3.164 24.324 1.00 92.25 208 GLU A C 1
ATOM 1611 O O . GLU A 1 208 ? -22.149 -3.680 24.519 1.00 92.25 208 GLU A O 1
ATOM 1616 N N . ARG A 1 209 ? -20.114 -3.115 25.280 1.00 89.88 209 ARG A N 1
ATOM 1617 C CA . ARG A 1 209 ? -20.340 -3.637 26.637 1.00 89.88 209 ARG A CA 1
ATOM 1618 C C . ARG A 1 209 ? -21.500 -2.927 27.325 1.00 89.88 209 ARG A C 1
ATOM 1620 O O . ARG A 1 209 ? -22.357 -3.598 27.883 1.00 89.88 209 ARG A O 1
ATOM 1627 N N . LEU A 1 210 ? -21.562 -1.595 27.252 1.00 92.62 210 LEU A N 1
ATOM 1628 C CA . LEU A 1 210 ? -22.665 -0.825 27.835 1.00 92.62 210 LEU A CA 1
ATOM 1629 C C . LEU A 1 210 ? -24.008 -1.181 27.195 1.00 92.62 210 LEU A C 1
ATOM 1631 O O . LEU A 1 210 ? -24.969 -1.402 27.920 1.00 92.62 210 LEU A O 1
ATOM 1635 N N . ARG A 1 211 ? -24.075 -1.304 25.865 1.00 91.00 211 ARG A N 1
ATOM 1636 C CA . ARG A 1 211 ? -25.291 -1.744 25.162 1.00 91.00 211 ARG A CA 1
ATOM 1637 C C . ARG A 1 211 ? -25.673 -3.177 25.514 1.00 91.00 211 ARG A C 1
ATOM 1639 O O . ARG A 1 211 ? -26.852 -3.449 25.695 1.00 91.00 211 ARG A O 1
ATOM 1646 N N . SER A 1 212 ? -24.701 -4.078 25.651 1.00 86.25 212 SER A N 1
ATOM 1647 C CA . SER A 1 212 ? -24.947 -5.457 26.077 1.00 86.25 212 SER A CA 1
ATOM 1648 C C . SER A 1 212 ? -25.497 -5.503 27.503 1.00 86.25 212 SER A C 1
ATOM 1650 O O . SER A 1 212 ? -26.489 -6.183 27.748 1.00 86.25 212 SER A O 1
ATOM 1652 N N . THR A 1 213 ? -24.895 -4.762 28.437 1.00 84.62 213 THR A N 1
ATOM 1653 C CA . THR A 1 213 ? -25.373 -4.668 29.822 1.00 84.62 213 THR A CA 1
ATOM 1654 C C . THR A 1 213 ? -26.749 -4.012 29.884 1.00 84.62 213 THR A C 1
ATOM 1656 O O . THR A 1 213 ? -27.630 -4.536 30.556 1.00 84.62 213 THR A O 1
ATOM 1659 N N . LEU A 1 214 ? -26.972 -2.923 29.144 1.00 85.00 214 LEU A N 1
ATOM 1660 C CA . LEU A 1 214 ? -28.273 -2.262 29.053 1.00 85.00 214 LEU A CA 1
ATOM 1661 C C . LEU A 1 214 ? -29.337 -3.212 28.495 1.00 85.00 214 LEU A C 1
ATOM 1663 O O . LEU A 1 214 ? -30.399 -3.337 29.088 1.00 85.00 214 LEU A O 1
ATOM 1667 N N . GLY A 1 215 ? -29.031 -3.954 27.430 1.00 83.25 215 GLY A N 1
ATOM 1668 C CA . GLY A 1 215 ? -29.952 -4.934 26.859 1.00 83.25 215 GLY A CA 1
ATOM 1669 C C . GLY A 1 215 ? -30.293 -6.067 27.830 1.00 83.25 215 GLY A C 1
ATOM 1670 O O . GLY A 1 215 ? -31.412 -6.573 27.819 1.00 83.25 215 GLY A O 1
ATOM 1671 N N . VAL A 1 216 ? -29.364 -6.475 28.699 1.00 76.94 216 VAL A N 1
ATOM 1672 C CA . VAL A 1 216 ? -29.669 -7.399 29.805 1.00 76.94 216 VAL A CA 1
ATOM 1673 C C . VAL A 1 216 ? -30.596 -6.727 30.823 1.00 76.94 216 VAL A C 1
ATOM 1675 O O . VAL A 1 216 ? -31.647 -7.280 31.131 1.00 76.94 216 VAL A O 1
ATOM 1678 N N . PHE A 1 217 ? -30.260 -5.518 31.282 1.00 78.38 217 PHE A N 1
ATOM 1679 C CA . PHE A 1 217 ? -31.039 -4.778 32.280 1.00 78.38 217 PHE A CA 1
ATOM 1680 C C . PHE A 1 217 ? -32.459 -4.431 31.829 1.00 78.38 217 PHE A C 1
ATOM 1682 O O . PHE A 1 217 ? -33.380 -4.533 32.630 1.00 78.38 217 PHE A O 1
ATOM 1689 N N . GLU A 1 218 ? -32.665 -4.025 30.577 1.00 79.94 218 GLU A N 1
ATOM 1690 C CA . GLU A 1 218 ? -33.990 -3.681 30.051 1.00 79.94 218 GLU A CA 1
ATOM 1691 C C . GLU A 1 218 ? -34.910 -4.903 30.008 1.00 79.94 218 GLU A C 1
ATOM 1693 O O . GLU A 1 218 ? -36.086 -4.802 30.357 1.00 79.94 218 GLU A O 1
ATOM 1698 N N . ARG A 1 219 ? -34.368 -6.074 29.657 1.00 73.81 219 ARG A N 1
ATOM 1699 C CA . ARG A 1 219 ? -35.136 -7.323 29.563 1.00 73.81 219 ARG A CA 1
ATOM 1700 C C . ARG A 1 219 ? -35.426 -7.949 30.924 1.00 73.81 219 ARG A C 1
ATOM 1702 O O . ARG A 1 219 ? -36.526 -8.448 31.132 1.00 73.81 219 ARG A O 1
ATOM 1709 N N . SER A 1 220 ? -34.496 -7.866 31.878 1.00 75.44 220 SER A N 1
ATOM 1710 C CA . SER A 1 220 ? -34.689 -8.360 33.250 1.00 75.44 220 SER A CA 1
ATOM 1711 C C . SER A 1 220 ? -35.000 -7.250 34.262 1.00 75.44 220 SER A C 1
ATOM 1713 O O . SER A 1 220 ? -34.816 -7.435 35.467 1.00 75.44 220 SER A O 1
ATOM 1715 N N . LYS A 1 221 ? -35.509 -6.098 33.798 1.00 79.50 221 LYS A N 1
ATOM 1716 C CA . LYS A 1 221 ? -35.832 -4.928 34.633 1.00 79.50 221 LYS A CA 1
ATOM 1717 C C . LYS A 1 221 ? -36.756 -5.285 35.794 1.00 79.50 221 LYS A C 1
ATOM 1719 O O . LYS A 1 221 ? -36.565 -4.805 36.906 1.00 79.50 221 LYS A O 1
ATOM 1724 N N . PHE A 1 222 ? -37.749 -6.130 35.542 1.00 73.69 222 PHE A N 1
ATOM 1725 C CA . PHE A 1 222 ? -38.703 -6.573 36.556 1.00 73.69 222 PHE A CA 1
ATOM 1726 C C . PHE A 1 222 ? -38.038 -7.416 37.662 1.00 73.69 222 PHE A C 1
ATOM 1728 O O . PHE A 1 222 ? -38.367 -7.225 38.825 1.00 73.69 222 PHE A O 1
ATOM 1735 N N . PHE A 1 223 ? -37.049 -8.258 37.336 1.00 74.00 223 PHE A N 1
ATOM 1736 C CA . PHE A 1 223 ? -36.342 -9.078 38.329 1.00 74.00 223 PHE A CA 1
ATOM 1737 C C . PHE A 1 223 ? -35.509 -8.227 39.291 1.00 74.00 223 PHE A C 1
ATOM 1739 O O . PHE A 1 223 ? -35.569 -8.399 40.502 1.00 74.00 223 PHE A O 1
ATOM 1746 N N . PHE A 1 224 ? -34.749 -7.273 38.749 1.00 76.75 224 PHE A N 1
ATOM 1747 C CA . PHE A 1 224 ? -33.864 -6.433 39.557 1.00 76.75 224 PHE A CA 1
ATOM 1748 C C . PHE A 1 224 ? -34.617 -5.422 40.424 1.00 76.75 224 PHE A C 1
ATOM 1750 O O . PHE A 1 224 ? -34.127 -5.054 41.486 1.00 76.75 224 PHE A O 1
ATOM 1757 N N . ASN A 1 225 ? -35.804 -4.987 39.997 1.00 84.00 225 ASN A N 1
ATOM 1758 C CA . ASN A 1 225 ? -36.645 -4.097 40.798 1.00 84.00 225 ASN A CA 1
ATOM 1759 C C . ASN A 1 225 ? -37.557 -4.855 41.776 1.00 84.00 225 ASN A C 1
ATOM 1761 O O . ASN A 1 225 ? -38.180 -4.215 42.619 1.00 84.00 225 ASN A O 1
ATOM 1765 N N . LEU A 1 226 ? -37.619 -6.191 41.705 1.00 83.44 226 LEU A N 1
ATOM 1766 C CA . LEU A 1 226 ? -38.507 -7.009 42.532 1.00 83.44 226 LEU A CA 1
ATOM 1767 C C . LEU A 1 226 ? -38.308 -6.785 44.045 1.00 83.44 226 LEU A C 1
ATOM 1769 O O . LEU A 1 226 ? -39.312 -6.515 44.707 1.00 83.44 226 LEU A O 1
ATOM 1773 N N . PRO A 1 227 ? -37.075 -6.801 44.606 1.00 84.31 227 PRO A N 1
ATOM 1774 C CA . PRO A 1 227 ? -36.877 -6.515 46.029 1.00 84.31 227 PRO A CA 1
ATOM 1775 C C . PRO A 1 227 ? -37.413 -5.134 46.428 1.00 84.31 227 PRO A C 1
ATOM 1777 O O . PRO A 1 227 ? -38.070 -5.005 47.454 1.00 84.31 227 PRO A O 1
ATOM 1780 N N . GLY A 1 228 ? -37.185 -4.113 45.593 1.00 84.69 228 GLY A N 1
ATOM 1781 C CA . GLY A 1 228 ? -37.666 -2.751 45.842 1.00 84.69 228 GLY A CA 1
ATOM 1782 C C . GLY A 1 228 ? -39.191 -2.667 45.843 1.00 84.69 228 GLY A C 1
ATOM 1783 O O . GLY A 1 228 ? -39.776 -2.140 46.783 1.00 84.69 228 GLY A O 1
ATOM 1784 N N . THR A 1 229 ? -39.843 -3.273 44.844 1.00 83.44 229 THR A N 1
ATOM 1785 C CA . THR A 1 229 ? -41.313 -3.332 44.791 1.00 83.44 229 THR A CA 1
ATOM 1786 C C . THR A 1 229 ? -41.912 -4.124 45.951 1.00 83.44 229 THR A C 1
ATOM 1788 O O . THR A 1 229 ? -43.008 -3.810 46.402 1.00 83.44 229 THR A O 1
ATOM 1791 N N . LEU A 1 230 ? -41.201 -5.142 46.449 1.00 82.38 230 LEU A N 1
ATOM 1792 C CA . LEU A 1 230 ? -41.650 -5.959 47.570 1.00 82.38 230 LEU A CA 1
ATOM 1793 C C . LEU A 1 230 ? -41.587 -5.171 48.882 1.00 82.38 230 LEU A C 1
ATOM 1795 O O . LEU A 1 230 ? -42.547 -5.189 49.643 1.00 82.38 230 LEU A O 1
ATOM 1799 N N . ILE A 1 231 ? -40.495 -4.436 49.114 1.00 83.19 231 ILE A N 1
ATOM 1800 C CA . ILE A 1 231 ? -40.347 -3.551 50.278 1.00 83.19 231 ILE A CA 1
ATOM 1801 C C . ILE A 1 231 ? -41.437 -2.472 50.267 1.00 83.19 231 ILE A C 1
ATOM 1803 O O . ILE A 1 231 ? -42.128 -2.307 51.268 1.00 83.19 231 ILE A O 1
ATOM 1807 N N . GLU A 1 232 ? -41.658 -1.810 49.128 1.00 85.25 232 GLU A N 1
ATOM 1808 C CA . GLU A 1 232 ? -42.706 -0.790 48.982 1.00 85.25 232 GLU A CA 1
ATOM 1809 C C . GLU A 1 232 ? -44.113 -1.371 49.225 1.00 85.25 232 GLU A C 1
ATOM 1811 O O . GLU A 1 232 ? -44.942 -0.760 49.898 1.00 85.25 232 GLU A O 1
ATOM 1816 N N . ALA A 1 233 ? -44.388 -2.587 48.741 1.00 80.75 233 ALA A N 1
ATOM 1817 C CA . ALA A 1 233 ? -45.670 -3.258 48.962 1.00 80.75 233 ALA A CA 1
ATOM 1818 C C . ALA A 1 233 ? -45.883 -3.695 50.425 1.00 80.75 233 ALA A C 1
ATOM 1820 O O . ALA A 1 233 ? -47.020 -3.670 50.906 1.00 80.75 233 ALA A O 1
ATOM 1821 N N . ILE A 1 234 ? -44.809 -4.051 51.141 1.00 81.50 234 ILE A N 1
ATOM 1822 C CA . ILE A 1 234 ? -44.835 -4.346 52.582 1.00 81.50 234 ILE A CA 1
ATOM 1823 C C . ILE A 1 234 ? -45.108 -3.071 53.385 1.00 81.50 234 ILE A C 1
ATOM 1825 O O . ILE A 1 234 ? -45.907 -3.104 54.319 1.00 81.50 234 ILE A O 1
ATOM 1829 N N . GLU A 1 235 ? -44.478 -1.950 53.025 1.00 82.19 235 GLU A N 1
ATOM 1830 C CA . GLU A 1 235 ? -44.721 -0.646 53.660 1.00 82.19 235 GLU A CA 1
ATOM 1831 C C . GLU A 1 235 ? -46.145 -0.135 53.408 1.00 82.19 235 GLU A C 1
ATOM 1833 O O . GLU A 1 235 ? -46.744 0.479 54.286 1.00 82.19 235 GLU A O 1
ATOM 1838 N N . ALA A 1 236 ? -46.721 -0.445 52.245 1.00 82.94 236 ALA A N 1
ATOM 1839 C CA . ALA A 1 236 ? -48.098 -0.104 51.900 1.00 82.94 236 ALA A CA 1
ATOM 1840 C C . ALA A 1 236 ? -49.167 -1.044 52.507 1.00 82.94 236 ALA A C 1
ATOM 1842 O O . ALA A 1 236 ? -50.347 -0.860 52.213 1.00 82.94 236 ALA A O 1
ATOM 1843 N N . GLU A 1 237 ? -48.775 -2.060 53.293 1.00 75.81 237 GLU A N 1
ATOM 1844 C CA . GLU A 1 237 ? -49.636 -3.100 53.901 1.00 75.81 237 GLU A CA 1
ATOM 1845 C C . GLU A 1 237 ? -50.556 -3.855 52.911 1.00 75.81 237 GLU A C 1
ATOM 1847 O O . GLU A 1 237 ? -51.559 -4.458 53.294 1.00 75.81 237 GLU A O 1
ATOM 1852 N N . LYS A 1 238 ? -50.210 -3.876 51.617 1.00 80.62 238 LYS A N 1
ATOM 1853 C CA . LYS A 1 238 ? -50.973 -4.579 50.569 1.00 80.62 238 LYS A CA 1
ATOM 1854 C C . LYS A 1 238 ? -50.429 -5.989 50.361 1.00 80.62 238 LYS A C 1
ATOM 1856 O O . LYS A 1 238 ? -49.658 -6.236 49.433 1.00 80.62 238 LYS A O 1
ATOM 1861 N N . TYR A 1 239 ? -50.859 -6.925 51.200 1.00 74.94 239 TYR A N 1
ATOM 1862 C CA . TYR A 1 239 ? -50.347 -8.301 51.204 1.00 74.94 239 TYR A CA 1
ATOM 1863 C C . TYR A 1 239 ? -50.629 -9.082 49.901 1.00 74.94 239 TYR A C 1
ATOM 1865 O O . TYR A 1 239 ? -49.782 -9.851 49.452 1.00 74.94 239 TYR A O 1
ATOM 1873 N N . ASP A 1 240 ? -51.739 -8.804 49.210 1.00 77.25 240 ASP A N 1
ATOM 1874 C CA . ASP A 1 240 ? -52.051 -9.438 47.916 1.00 77.25 240 ASP A CA 1
ATOM 1875 C C . ASP A 1 240 ? -51.062 -9.039 46.806 1.00 77.25 240 ASP A C 1
ATOM 1877 O O . ASP A 1 240 ? -50.689 -9.844 45.949 1.00 77.25 240 ASP A O 1
ATOM 1881 N N . ALA A 1 241 ? -50.590 -7.788 46.827 1.00 79.62 241 ALA A N 1
ATOM 1882 C CA . ALA A 1 241 ? -49.626 -7.286 45.850 1.00 79.62 241 ALA A CA 1
ATOM 1883 C C . ALA A 1 241 ? -48.231 -7.902 46.057 1.00 79.62 241 ALA A C 1
ATOM 1885 O O . ALA A 1 241 ? -47.528 -8.169 45.080 1.00 79.62 241 ALA A O 1
ATOM 1886 N N . VAL A 1 242 ? -47.864 -8.170 47.315 1.00 77.25 242 VAL A N 1
ATOM 1887 C CA . VAL A 1 242 ? -46.624 -8.861 47.710 1.00 77.25 242 VAL A CA 1
ATOM 1888 C C . VAL A 1 242 ? -46.602 -10.274 47.126 1.00 77.25 242 VAL A C 1
ATOM 1890 O O . VAL A 1 242 ? -45.629 -10.654 46.474 1.00 77.25 242 VAL A O 1
ATOM 1893 N N . LEU A 1 243 ? -47.692 -11.030 47.282 1.00 76.50 243 LEU A N 1
ATOM 1894 C CA . LEU A 1 243 ? -47.790 -12.394 46.760 1.00 76.50 243 LEU A CA 1
ATOM 1895 C C . LEU A 1 243 ? -47.775 -12.435 45.238 1.00 76.50 243 LEU A C 1
ATOM 1897 O O . LEU A 1 243 ? -47.004 -13.191 44.661 1.00 76.50 243 LEU A O 1
ATOM 1901 N N . LEU A 1 244 ? -48.549 -11.580 44.567 1.00 79.75 244 LEU A N 1
ATOM 1902 C CA . LEU A 1 244 ? -48.553 -11.538 43.103 1.00 79.75 244 LEU A CA 1
ATOM 1903 C C . LEU A 1 244 ? -47.177 -11.174 42.535 1.00 79.75 244 LEU A C 1
ATOM 1905 O O . LEU A 1 244 ? -46.746 -11.773 41.548 1.00 79.75 244 LEU A O 1
ATOM 1909 N N . ALA A 1 245 ? -46.467 -10.225 43.152 1.00 78.25 245 ALA A N 1
ATOM 1910 C CA . ALA A 1 245 ? -45.104 -9.880 42.761 1.00 78.25 245 ALA A CA 1
ATOM 1911 C C . ALA A 1 245 ? -44.137 -11.052 42.996 1.00 78.25 245 ALA A C 1
ATOM 1913 O O . ALA A 1 245 ? -43.340 -11.371 42.109 1.00 78.25 245 ALA A O 1
ATOM 1914 N N . TYR A 1 246 ? -44.250 -11.736 44.138 1.00 79.88 246 TYR A N 1
ATOM 1915 C CA . TYR A 1 246 ? -43.430 -12.896 44.482 1.00 79.88 246 TYR A CA 1
ATOM 1916 C C . TYR A 1 246 ? -43.684 -14.091 43.553 1.00 79.88 246 TYR A C 1
ATOM 1918 O O . TYR A 1 246 ? -42.744 -14.611 42.955 1.00 79.88 246 TYR A O 1
ATOM 1926 N N . THR A 1 247 ? -44.942 -14.475 43.325 1.00 79.44 247 THR A N 1
ATOM 1927 C CA . THR A 1 247 ? -45.323 -15.555 42.403 1.00 79.44 247 THR A CA 1
ATOM 1928 C C . THR A 1 247 ? -44.921 -15.229 40.968 1.00 79.44 247 THR A C 1
ATOM 1930 O O . THR A 1 247 ? -44.446 -16.106 40.250 1.00 79.44 247 THR A O 1
ATOM 1933 N N . ARG A 1 248 ? -45.037 -13.966 40.536 1.00 75.94 248 ARG A N 1
ATOM 1934 C CA . ARG A 1 248 ? -44.561 -13.522 39.217 1.00 75.94 248 ARG A CA 1
ATOM 1935 C C . ARG A 1 248 ? -43.037 -13.599 39.108 1.00 75.94 248 ARG A C 1
ATOM 1937 O O . ARG A 1 248 ? -42.525 -13.960 38.051 1.00 75.94 248 ARG A O 1
ATOM 1944 N N . GLY A 1 249 ? -42.320 -13.271 40.182 1.00 76.25 249 GLY A N 1
ATOM 1945 C CA . GLY A 1 249 ? -40.862 -13.375 40.260 1.00 76.25 249 GLY A CA 1
ATOM 1946 C C . GLY A 1 249 ? -40.393 -14.826 40.209 1.00 76.25 249 GLY A C 1
ATOM 1947 O O . GLY A 1 249 ? -39.506 -15.156 39.426 1.00 76.25 249 GLY A O 1
ATOM 1948 N N . LYS A 1 250 ? -41.062 -15.695 40.972 1.00 76.38 250 LYS A N 1
ATOM 1949 C CA . LYS A 1 250 ? -40.839 -17.143 41.025 1.00 76.38 250 LYS A CA 1
ATOM 1950 C C . LYS A 1 250 ? -41.131 -17.813 39.685 1.00 76.38 250 LYS A C 1
ATOM 1952 O O . LYS A 1 250 ? -40.277 -18.512 39.160 1.00 76.38 250 LYS A O 1
ATOM 1957 N N . ASN A 1 251 ? -42.265 -17.497 39.058 1.00 74.19 251 ASN A N 1
ATOM 1958 C CA . ASN A 1 251 ? -42.609 -18.005 37.729 1.00 74.19 251 ASN A CA 1
ATOM 1959 C C . ASN A 1 251 ? -41.571 -17.574 36.681 1.00 74.19 251 ASN A C 1
ATOM 1961 O O . ASN A 1 251 ? -41.169 -18.385 35.860 1.00 74.19 251 ASN A O 1
ATOM 1965 N N . MET A 1 252 ? -41.050 -16.345 36.758 1.00 69.25 252 MET A N 1
ATOM 1966 C CA . MET A 1 252 ? -39.991 -15.897 35.851 1.00 69.25 252 MET A CA 1
ATOM 1967 C C . MET A 1 252 ? -38.638 -16.592 36.089 1.00 69.25 252 MET A C 1
ATOM 1969 O O . MET A 1 252 ? -37.881 -16.787 35.137 1.00 69.25 252 MET A O 1
ATOM 1973 N N . LEU A 1 253 ? -38.330 -16.964 37.335 1.00 67.06 253 LEU A N 1
ATOM 1974 C CA . LEU A 1 253 ? -37.146 -17.751 37.688 1.00 67.06 253 LEU A CA 1
ATOM 1975 C C . LEU A 1 253 ? -37.272 -19.203 37.193 1.00 67.06 253 LEU A C 1
ATOM 1977 O O . LEU A 1 253 ? -36.328 -19.745 36.610 1.00 67.06 253 LEU A O 1
ATOM 1981 N N . ASP A 1 254 ? -38.455 -19.793 37.372 1.00 67.38 254 ASP A N 1
ATOM 1982 C CA . ASP A 1 254 ? -38.796 -21.159 36.963 1.00 67.38 254 ASP A CA 1
ATOM 1983 C C . ASP A 1 254 ? -38.920 -21.289 35.441 1.00 67.38 254 ASP A C 1
ATOM 1985 O O . ASP A 1 254 ? -38.491 -22.288 34.850 1.00 67.38 254 ASP A O 1
ATOM 1989 N N . SER A 1 255 ? -39.419 -20.251 34.761 1.00 60.56 255 SER A N 1
ATOM 1990 C CA . SER A 1 255 ? -39.352 -20.117 33.309 1.00 60.56 255 SER A CA 1
ATOM 1991 C C . SER A 1 255 ? -37.922 -19.766 32.895 1.00 60.56 255 SER A C 1
ATOM 1993 O O . SER A 1 255 ? -37.635 -18.641 32.509 1.00 60.56 255 SER A O 1
ATOM 1995 N N . ARG A 1 256 ? -37.029 -20.754 33.031 1.00 54.72 256 ARG A N 1
ATOM 1996 C CA . ARG A 1 256 ? -35.624 -20.837 32.605 1.00 54.72 256 ARG A CA 1
ATOM 1997 C C . ARG A 1 256 ? -34.915 -19.488 32.360 1.00 54.72 256 ARG A C 1
ATOM 1999 O O . ARG A 1 256 ? -35.224 -18.804 31.380 1.00 54.72 256 ARG A O 1
ATOM 2006 N N . PRO A 1 257 ? -33.773 -19.225 33.027 1.00 54.34 257 PRO A N 1
ATOM 2007 C CA . PRO A 1 257 ? -32.965 -18.020 32.786 1.00 54.34 257 PRO A CA 1
ATOM 2008 C C . PRO A 1 257 ? -32.463 -17.871 31.333 1.00 54.34 257 PRO A C 1
ATOM 2010 O O . PRO A 1 257 ? -32.008 -16.800 30.942 1.00 54.34 257 PRO A O 1
ATOM 2013 N N . GLY A 1 258 ? -32.572 -18.921 30.507 1.00 50.22 258 GLY A N 1
ATOM 2014 C CA . GLY A 1 258 ? -32.258 -18.881 29.078 1.00 50.22 258 GLY A CA 1
ATOM 2015 C C . GLY A 1 258 ? -33.220 -18.053 28.214 1.00 50.22 258 GLY A C 1
ATOM 2016 O O . GLY A 1 258 ? -32.792 -17.564 27.173 1.00 50.22 258 GLY A O 1
ATOM 2017 N N . LEU A 1 259 ? -34.484 -17.858 28.620 1.00 52.78 259 LEU A N 1
ATOM 2018 C CA . LEU A 1 259 ? -35.474 -17.133 27.805 1.00 52.78 259 LEU A CA 1
ATOM 2019 C C . LEU A 1 259 ? -35.606 -15.657 28.197 1.00 52.78 259 LEU A C 1
ATOM 2021 O O . LEU A 1 259 ? -35.765 -14.804 27.326 1.00 52.78 259 LEU A O 1
ATOM 2025 N N . VAL A 1 260 ? -35.443 -15.341 29.485 1.00 49.81 260 VAL A N 1
ATOM 2026 C CA . VAL A 1 260 ? -35.461 -13.959 30.015 1.00 49.81 260 VAL A CA 1
ATOM 2027 C C . VAL A 1 260 ? -34.384 -13.090 29.351 1.00 49.81 260 VAL A C 1
ATOM 2029 O O . VAL A 1 260 ? -34.507 -11.872 29.242 1.00 49.81 260 VAL A O 1
ATOM 2032 N N . LEU A 1 261 ? -33.333 -13.732 28.847 1.00 50.94 261 LEU A N 1
ATOM 2033 C CA . LEU A 1 261 ? -32.195 -13.078 28.235 1.00 50.94 261 LEU A CA 1
ATOM 2034 C C . LEU A 1 261 ? -32.226 -13.012 26.713 1.00 50.94 261 LEU A C 1
ATOM 2036 O O . LEU A 1 261 ? -31.396 -12.274 26.202 1.00 50.94 261 LEU A O 1
ATOM 2040 N N . ASN A 1 262 ? -33.119 -13.731 26.012 1.00 44.97 262 ASN A N 1
ATOM 2041 C CA . ASN A 1 262 ? -33.254 -13.828 24.542 1.00 44.97 262 ASN A CA 1
ATOM 2042 C C . ASN A 1 262 ? -32.010 -13.348 23.755 1.00 44.97 262 ASN A C 1
ATOM 2044 O O . ASN A 1 262 ? -32.060 -12.421 22.944 1.00 44.97 262 ASN A O 1
ATOM 2048 N N . LEU A 1 263 ? -30.845 -13.880 24.121 1.00 50.94 263 LEU A N 1
ATOM 2049 C CA . LEU A 1 263 ? -29.566 -13.601 23.490 1.00 50.94 263 LEU A CA 1
ATOM 2050 C C . LEU A 1 263 ? -29.411 -14.669 22.404 1.00 50.94 263 LEU A C 1
ATOM 2052 O O . LEU A 1 263 ? -29.850 -15.804 22.620 1.00 50.94 263 LEU A O 1
ATOM 2056 N N . PRO A 1 264 ? -28.780 -14.362 21.256 1.00 41.06 264 PRO A N 1
ATOM 2057 C CA . PRO A 1 264 ? -28.248 -15.432 20.422 1.00 41.06 264 PRO A CA 1
ATOM 2058 C C . PRO A 1 264 ? -27.414 -16.333 21.340 1.00 41.06 264 PRO A C 1
ATOM 2060 O O . PRO A 1 264 ? -26.735 -15.818 22.232 1.00 41.06 264 PRO A O 1
ATOM 2063 N N . ALA A 1 265 ? -27.570 -17.652 21.192 1.00 42.47 265 ALA A N 1
ATOM 2064 C CA . ALA A 1 265 ? -27.016 -18.666 22.088 1.00 42.47 265 ALA A CA 1
ATOM 2065 C C . ALA A 1 265 ? -25.636 -18.257 22.651 1.00 42.47 265 ALA A C 1
ATOM 2067 O O . ALA A 1 265 ? -24.783 -17.808 21.880 1.00 42.47 265 ALA A O 1
ATOM 2068 N N . PRO A 1 266 ? -25.420 -18.365 23.977 1.00 47.53 266 PRO A N 1
ATOM 2069 C CA . PRO A 1 266 ? -24.239 -17.820 24.629 1.00 47.53 266 PRO A CA 1
ATOM 2070 C C . PRO A 1 266 ? -22.992 -18.419 23.991 1.00 47.53 266 PRO A C 1
ATOM 2072 O O . PRO A 1 266 ? -22.758 -19.622 24.069 1.00 47.53 266 PRO A O 1
ATOM 2075 N N . SER A 1 267 ? -22.171 -17.575 23.377 1.00 49.44 267 SER A N 1
ATOM 2076 C CA . SER A 1 267 ? -20.893 -18.002 22.818 1.00 49.44 267 SER A CA 1
ATOM 2077 C C . SER A 1 267 ? -19.896 -18.417 23.907 1.00 49.44 267 SER A C 1
ATOM 2079 O O . SER A 1 267 ? -18.924 -19.085 23.579 1.00 49.44 267 SER A O 1
ATOM 2081 N N . ASN A 1 268 ? -20.140 -18.076 25.186 1.00 56.50 268 ASN A N 1
ATOM 2082 C CA . ASN A 1 268 ? -19.274 -18.433 26.312 1.00 56.50 268 ASN A CA 1
ATOM 2083 C C . ASN A 1 268 ? -20.045 -18.982 27.538 1.00 56.50 268 ASN A C 1
ATOM 2085 O O . ASN A 1 268 ? -20.916 -18.288 28.075 1.00 56.50 268 ASN A O 1
ATOM 2089 N N . PRO A 1 269 ? -19.666 -20.164 28.068 1.00 60.91 269 PRO A N 1
ATOM 2090 C CA . PRO A 1 269 ? -20.251 -20.733 29.286 1.00 60.91 269 PRO A CA 1
ATOM 2091 C C . PRO A 1 269 ? -19.990 -19.875 30.539 1.00 60.91 269 PRO A C 1
ATOM 2093 O O . PRO A 1 269 ? -20.842 -19.812 31.424 1.00 60.91 269 PRO A O 1
ATOM 2096 N N . GLU A 1 270 ? -18.881 -19.131 30.599 1.00 63.28 270 GLU A N 1
ATOM 2097 C CA . GLU A 1 270 ? -18.560 -18.247 31.734 1.00 63.28 270 GLU A CA 1
ATOM 2098 C C . GLU A 1 270 ? -19.559 -17.096 31.913 1.00 63.28 270 GLU A C 1
ATOM 2100 O O . GLU A 1 270 ? -19.930 -16.768 33.039 1.00 63.28 270 GLU A O 1
ATOM 2105 N N . GLN A 1 271 ? -20.053 -16.512 30.816 1.00 64.00 271 GLN A N 1
ATOM 2106 C CA . GLN A 1 271 ? -21.031 -15.421 30.883 1.00 64.00 271 GLN A CA 1
ATOM 2107 C C . GLN A 1 271 ? -22.374 -15.913 31.431 1.00 64.00 271 GLN A C 1
ATOM 2109 O O . GLN A 1 271 ? -22.994 -15.225 32.239 1.00 64.00 271 GLN A O 1
ATOM 2114 N N . SER A 1 272 ? -22.778 -17.135 31.070 1.00 61.72 272 SER A N 1
ATOM 2115 C CA . SER A 1 272 ? -23.981 -17.771 31.618 1.00 61.72 272 SER A CA 1
ATOM 2116 C C . SER A 1 272 ? -23.839 -18.107 33.108 1.00 61.72 272 SER A C 1
ATOM 2118 O O . SER A 1 272 ? -24.771 -17.904 33.887 1.00 61.72 272 SER A O 1
ATOM 2120 N N . ALA A 1 273 ? -22.647 -18.537 33.538 1.00 70.56 273 ALA A N 1
ATOM 2121 C CA . ALA A 1 273 ? -22.353 -18.797 34.943 1.00 70.56 273 ALA A CA 1
ATOM 2122 C C . ALA A 1 273 ? -22.341 -17.500 35.767 1.00 70.56 273 ALA A C 1
ATOM 2124 O O . ALA A 1 273 ? -22.867 -17.467 36.879 1.00 70.56 273 ALA A O 1
ATOM 2125 N N . GLN A 1 274 ? -21.789 -16.415 35.219 1.00 71.25 274 GLN A N 1
ATOM 2126 C CA . GLN A 1 274 ? -21.793 -15.108 35.870 1.00 71.25 274 GLN A CA 1
ATOM 2127 C C . GLN A 1 274 ? -23.206 -14.527 35.966 1.00 71.25 274 GLN A C 1
ATOM 2129 O O . GLN A 1 274 ? -23.566 -13.999 37.015 1.00 71.25 274 GLN A O 1
ATOM 2134 N N . GLN A 1 275 ? -24.028 -14.686 34.926 1.00 69.88 275 GLN A N 1
ATOM 2135 C CA . GLN A 1 275 ? -25.447 -14.335 34.975 1.00 69.88 275 GLN A CA 1
ATOM 2136 C C . GLN A 1 275 ? -26.160 -15.113 36.078 1.00 69.88 275 GLN A C 1
ATOM 2138 O O . GLN A 1 275 ? -26.780 -14.491 36.934 1.00 69.88 275 GLN A O 1
ATOM 2143 N N . LYS A 1 276 ? -25.999 -16.441 36.133 1.00 74.81 276 LYS A N 1
ATOM 2144 C CA . LYS A 1 276 ? -26.605 -17.274 37.180 1.00 74.81 276 LYS A CA 1
ATOM 2145 C C . LYS A 1 276 ? -26.233 -16.801 38.591 1.00 74.81 276 LYS A C 1
ATOM 2147 O O . LYS A 1 276 ? -27.120 -16.609 39.407 1.00 74.81 276 LYS A O 1
ATOM 2152 N N . ARG A 1 277 ? -24.958 -16.480 38.843 1.00 78.44 277 ARG A N 1
ATOM 2153 C CA . ARG A 1 277 ? -24.510 -15.930 40.141 1.00 78.44 277 ARG A CA 1
ATOM 2154 C C . ARG A 1 277 ? -25.184 -14.605 40.505 1.00 78.44 277 ARG A C 1
ATOM 2156 O O . ARG A 1 277 ? -25.463 -14.362 41.675 1.00 78.44 277 ARG A O 1
ATOM 2163 N N . ILE A 1 278 ? -25.407 -13.732 39.523 1.00 77.94 278 ILE A N 1
ATOM 2164 C CA . ILE A 1 278 ? -26.098 -12.454 39.740 1.00 77.94 278 ILE A CA 1
ATOM 2165 C C . ILE A 1 278 ? -27.577 -12.708 40.061 1.00 77.94 278 ILE A C 1
ATOM 2167 O O . ILE A 1 278 ? -28.108 -12.082 40.976 1.00 77.94 278 ILE A O 1
ATOM 2171 N N . PHE A 1 279 ? -28.215 -13.647 39.356 1.00 75.38 279 PHE A N 1
ATOM 2172 C CA . PHE A 1 279 ? -29.589 -14.070 39.634 1.00 75.38 279 PHE A CA 1
ATOM 2173 C C . PHE A 1 279 ? -29.734 -14.656 41.043 1.00 75.38 279 PHE A C 1
ATOM 2175 O O . PHE A 1 279 ? -30.604 -14.210 41.786 1.00 75.38 279 PHE A O 1
ATOM 2182 N N . ASP A 1 280 ? -28.844 -15.569 41.436 1.00 81.94 280 ASP A N 1
ATOM 2183 C CA . ASP A 1 280 ? -28.853 -16.204 42.760 1.00 81.94 280 ASP A CA 1
ATOM 2184 C C . ASP A 1 280 ? -28.709 -15.163 43.884 1.00 81.94 280 ASP A C 1
ATOM 2186 O O . ASP A 1 280 ? -29.390 -15.236 44.905 1.00 81.94 280 ASP A O 1
ATOM 2190 N N . LYS A 1 281 ? -27.862 -14.143 43.685 1.00 83.44 281 LYS A N 1
ATOM 2191 C CA . LYS A 1 281 ? -27.661 -13.079 44.676 1.00 83.44 281 LYS A CA 1
ATOM 2192 C C . LYS A 1 281 ? -28.904 -12.205 44.860 1.00 83.44 281 LYS A C 1
ATOM 2194 O O . LYS A 1 281 ? -29.306 -11.958 45.989 1.00 83.44 281 LYS A O 1
ATOM 2199 N N . VAL A 1 282 ? -29.522 -11.763 43.765 1.00 82.25 282 VAL A N 1
ATOM 2200 C CA . VAL A 1 282 ? -30.751 -10.951 43.832 1.00 82.25 282 VAL A CA 1
ATOM 2201 C C . VAL A 1 282 ? -31.907 -11.768 44.401 1.00 82.25 282 VAL A C 1
ATOM 2203 O O . VAL A 1 282 ? -32.697 -11.241 45.176 1.00 82.25 282 VAL A O 1
ATOM 2206 N N . TRP A 1 283 ? -31.997 -13.056 44.067 1.00 83.25 283 TRP A N 1
ATOM 2207 C CA . TRP A 1 283 ? -33.009 -13.936 44.645 1.00 83.25 283 TRP A CA 1
ATOM 2208 C C . TRP A 1 283 ? -32.824 -14.111 46.156 1.00 83.25 283 TRP A C 1
ATOM 2210 O O . TRP A 1 283 ? -33.799 -14.030 46.895 1.00 83.25 283 TRP A O 1
ATOM 2220 N N . SER A 1 284 ? -31.583 -14.239 46.633 1.00 85.38 284 SER A N 1
ATOM 2221 C CA . SER A 1 284 ? -31.289 -14.254 48.071 1.00 85.38 284 SER A CA 1
ATOM 2222 C C . SER A 1 284 ? -31.737 -12.964 48.773 1.00 85.38 284 SER A C 1
ATOM 2224 O O . SER A 1 284 ? -32.263 -13.029 49.885 1.00 85.38 284 SER A O 1
ATOM 2226 N N . ASP A 1 285 ? -31.599 -11.804 48.123 1.00 84.44 285 ASP A N 1
ATOM 2227 C CA . ASP A 1 285 ? -32.109 -10.535 48.654 1.00 84.44 285 ASP A CA 1
ATOM 2228 C C . ASP A 1 285 ? -33.652 -10.517 48.703 1.00 84.44 285 ASP A C 1
ATOM 2230 O O . ASP A 1 285 ? -34.228 -10.057 49.689 1.00 84.44 285 ASP A O 1
ATOM 2234 N N . VAL A 1 286 ? -34.337 -11.067 47.689 1.00 84.38 286 VAL A N 1
ATOM 2235 C CA . VAL A 1 286 ? -35.805 -11.236 47.698 1.00 84.38 286 VAL A CA 1
ATOM 2236 C C . VAL A 1 286 ? -36.241 -12.171 48.827 1.00 84.38 286 VAL A C 1
ATOM 2238 O O . VAL A 1 286 ? -37.136 -11.817 49.591 1.00 84.38 286 VAL A O 1
ATOM 2241 N N . GLU A 1 287 ? -35.606 -13.335 48.978 1.00 84.31 287 GLU A N 1
ATOM 2242 C CA . GLU A 1 287 ? -35.906 -14.295 50.049 1.00 84.31 287 GLU A CA 1
ATOM 2243 C C . GLU A 1 287 ? -35.709 -13.681 51.432 1.00 84.31 287 GLU A C 1
ATOM 2245 O O . GLU A 1 287 ? -36.502 -13.929 52.338 1.00 84.31 287 GLU A O 1
ATOM 2250 N N . LYS A 1 288 ? -34.689 -12.835 51.603 1.00 86.75 288 LYS A N 1
ATOM 2251 C CA . LYS A 1 288 ? -34.487 -12.099 52.849 1.00 86.75 288 LYS A CA 1
ATOM 2252 C C . LYS A 1 288 ? -35.665 -11.168 53.148 1.00 86.75 288 LYS A C 1
ATOM 2254 O O . LYS A 1 288 ? -36.200 -11.217 54.250 1.00 86.75 288 LYS A O 1
ATOM 2259 N N . VAL A 1 289 ? -36.114 -10.385 52.166 1.00 84.75 289 VAL A N 1
ATOM 2260 C CA . VAL A 1 289 ? -37.271 -9.485 52.327 1.00 84.75 289 VAL A CA 1
ATOM 2261 C C . VAL A 1 289 ? -38.560 -10.269 52.612 1.00 84.75 289 VAL A C 1
ATOM 2263 O O . VAL A 1 289 ? -39.352 -9.858 53.460 1.00 84.75 289 VAL A O 1
ATOM 2266 N N . VAL A 1 290 ? -38.768 -11.418 51.960 1.00 83.00 290 VAL A N 1
ATOM 2267 C CA . VAL A 1 290 ? -39.920 -12.300 52.224 1.00 83.00 290 VAL A CA 1
ATOM 2268 C C . VAL A 1 290 ? -39.851 -12.903 53.628 1.00 83.00 290 VAL A C 1
ATOM 2270 O O . VAL A 1 290 ? -40.866 -12.957 54.317 1.00 83.00 290 VAL A O 1
ATOM 2273 N N . ASN A 1 291 ? -38.675 -13.325 54.093 1.00 85.19 291 ASN A N 1
ATOM 2274 C CA . ASN A 1 291 ? -38.505 -13.840 55.452 1.00 85.19 291 ASN A CA 1
ATOM 2275 C C . ASN A 1 291 ? -38.752 -12.753 56.507 1.00 85.19 291 ASN A C 1
ATOM 2277 O O . ASN A 1 291 ? -39.458 -13.003 57.482 1.00 85.19 291 ASN A O 1
ATOM 2281 N N . ASP A 1 292 ? -38.262 -11.533 56.285 1.00 84.56 292 ASP A N 1
ATOM 2282 C CA . ASP A 1 292 ? -38.548 -10.386 57.153 1.00 84.56 292 ASP A CA 1
ATOM 2283 C C . ASP A 1 292 ? -40.056 -10.077 57.192 1.00 84.56 292 ASP A C 1
ATOM 2285 O O . ASP A 1 292 ? -40.611 -9.756 58.245 1.00 84.56 292 ASP A O 1
ATOM 2289 N N . PHE A 1 293 ? -40.747 -10.218 56.059 1.00 81.25 293 PHE A N 1
ATOM 2290 C CA . PHE A 1 293 ? -42.200 -10.099 55.980 1.00 81.25 293 PHE A CA 1
ATOM 2291 C C . PHE A 1 293 ? -42.926 -11.201 56.763 1.00 81.25 293 PHE A C 1
ATOM 2293 O O . PHE A 1 293 ? -43.807 -10.893 57.568 1.00 81.25 293 PHE A O 1
ATOM 2300 N N . LYS A 1 294 ? -42.520 -12.467 56.596 1.00 81.44 294 LYS A N 1
ATOM 2301 C CA . LYS A 1 294 ? -43.055 -13.603 57.363 1.00 81.44 294 LYS A CA 1
ATOM 2302 C C . LYS A 1 294 ? -42.883 -13.382 58.865 1.00 81.44 294 LYS A C 1
ATOM 2304 O O . LYS A 1 294 ? -43.840 -13.549 59.612 1.00 81.44 294 LYS A O 1
ATOM 2309 N N . LEU A 1 295 ? -41.713 -12.927 59.318 1.00 82.50 295 LEU A N 1
ATOM 2310 C CA . LEU A 1 295 ? -41.465 -12.615 60.731 1.00 82.50 295 LEU A CA 1
ATOM 2311 C C . LEU A 1 295 ? -42.369 -11.489 61.253 1.00 82.50 295 LEU A C 1
ATOM 2313 O O . LEU A 1 295 ? -42.905 -11.594 62.359 1.00 82.50 295 LEU A O 1
ATOM 2317 N N . LYS A 1 296 ? -42.587 -10.429 60.464 1.00 80.38 296 LYS A N 1
ATOM 2318 C CA . LYS A 1 296 ? -43.521 -9.345 60.818 1.00 80.38 296 LYS A CA 1
ATOM 2319 C C . LYS A 1 296 ? -44.961 -9.847 60.927 1.00 80.38 296 LYS A C 1
ATOM 2321 O O . LYS A 1 296 ? -45.641 -9.491 61.888 1.00 80.38 296 LYS A O 1
ATOM 2326 N N . LEU A 1 297 ? -45.413 -10.682 59.990 1.00 78.06 297 LEU A N 1
ATOM 2327 C CA . LEU A 1 297 ? -46.740 -11.300 60.043 1.00 78.06 297 LEU A CA 1
ATOM 2328 C C . LEU A 1 297 ? -46.889 -12.218 61.255 1.00 78.06 297 LEU A C 1
ATOM 2330 O O . LEU A 1 297 ? -47.862 -12.083 61.985 1.00 78.06 297 LEU A O 1
ATOM 2334 N N . LEU A 1 298 ? -45.911 -13.087 61.517 1.00 78.31 298 LEU A N 1
ATOM 2335 C CA . LEU A 1 298 ? -45.919 -13.991 62.670 1.00 78.31 298 LEU A CA 1
ATOM 2336 C C . LEU A 1 298 ? -45.923 -13.226 64.000 1.00 78.31 298 LEU A C 1
ATOM 2338 O O . LEU A 1 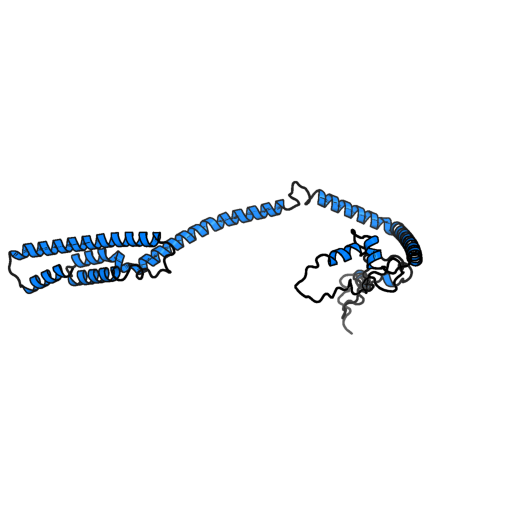298 ? -46.623 -13.617 64.927 1.00 78.31 298 LEU A O 1
ATOM 2342 N N . THR A 1 299 ? -45.204 -12.104 64.091 1.00 80.62 299 THR A N 1
ATOM 2343 C CA . THR A 1 299 ? -45.221 -11.239 65.285 1.00 80.62 299 THR A CA 1
ATOM 2344 C C . THR A 1 299 ? -46.570 -10.527 65.447 1.00 80.62 299 THR A C 1
ATOM 2346 O O . THR A 1 299 ? -47.092 -10.441 66.561 1.00 80.62 299 THR A O 1
ATOM 2349 N N . LYS A 1 300 ? -47.180 -10.054 64.348 1.00 72.38 300 LYS A N 1
ATOM 2350 C CA . LYS A 1 300 ? -48.553 -9.523 64.373 1.00 72.38 300 LYS A CA 1
ATOM 2351 C C . LYS A 1 300 ? -49.529 -10.619 64.834 1.00 72.38 300 LYS A C 1
ATOM 2353 O O . LYS A 1 300 ? -50.245 -10.409 65.798 1.00 72.38 300 LYS A O 1
ATOM 2358 N N . LEU A 1 301 ? -49.464 -11.826 64.280 1.00 67.12 301 LEU A N 1
ATOM 2359 C CA . LEU A 1 301 ? -50.283 -12.972 64.704 1.00 67.12 301 LEU A CA 1
ATOM 2360 C C . LEU A 1 301 ? -50.098 -13.337 66.187 1.00 67.12 301 LEU A C 1
ATOM 2362 O O . LEU A 1 301 ? -51.079 -13.546 66.896 1.00 67.12 301 LEU A O 1
ATOM 2366 N N . ALA A 1 302 ? -48.859 -13.349 66.684 1.00 71.88 302 ALA A N 1
ATOM 2367 C CA . ALA A 1 302 ? -48.561 -13.644 68.086 1.00 71.88 302 ALA A CA 1
ATOM 2368 C C . ALA A 1 302 ? -49.131 -12.592 69.051 1.00 71.88 302 ALA A C 1
ATOM 2370 O O . ALA A 1 302 ? -49.559 -12.933 70.149 1.00 71.88 302 ALA A O 1
ATOM 2371 N N . THR A 1 303 ? -49.179 -11.321 68.640 1.00 68.00 303 THR A N 1
ATOM 2372 C CA . THR A 1 303 ? -49.799 -10.244 69.434 1.00 68.00 303 THR A CA 1
ATOM 2373 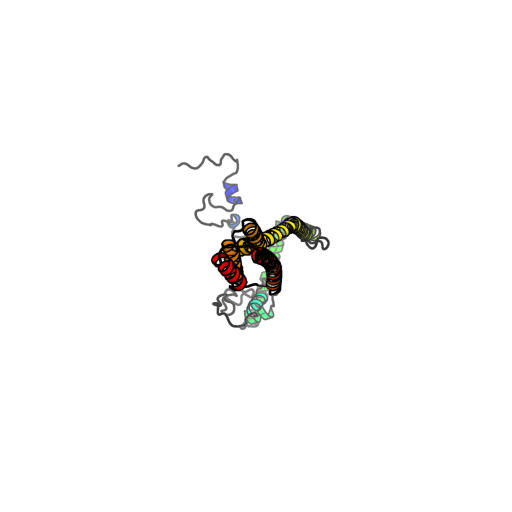C C . THR A 1 303 ? -51.329 -10.221 69.317 1.00 68.00 303 THR A C 1
ATOM 2375 O O . THR A 1 303 ? -52.000 -9.753 70.231 1.00 68.00 303 THR A O 1
ATOM 2378 N N . TRP A 1 304 ? -51.899 -10.777 68.242 1.00 59.34 304 TRP A N 1
ATOM 2379 C CA . TRP A 1 304 ? -53.349 -10.916 68.031 1.00 59.34 304 TRP A CA 1
ATOM 2380 C C . TRP A 1 304 ? -53.968 -12.094 68.799 1.00 59.34 304 TRP A C 1
ATOM 2382 O O . TRP A 1 304 ? -55.177 -12.120 69.020 1.00 59.34 304 TRP A O 1
ATOM 2392 N N . SER A 1 305 ? -53.147 -13.035 69.271 1.00 54.81 305 SER A N 1
ATOM 2393 C CA . SER A 1 305 ? -53.570 -14.158 70.119 1.00 54.81 305 SER A CA 1
ATOM 2394 C C . SER A 1 305 ? -54.208 -13.738 71.459 1.00 54.81 305 SER A C 1
ATOM 2396 O O . SER A 1 305 ? -54.811 -14.588 72.110 1.00 54.81 305 SER A O 1
ATOM 2398 N N . ASP A 1 306 ? -54.082 -12.475 71.883 1.00 54.16 306 ASP A N 1
ATOM 2399 C CA . ASP A 1 306 ? -54.525 -11.986 73.203 1.00 54.16 306 ASP A CA 1
ATOM 2400 C C . ASP A 1 306 ? -55.742 -11.029 73.137 1.00 54.16 306 ASP A C 1
ATOM 2402 O O . ASP A 1 306 ? -56.183 -10.491 74.151 1.00 54.16 306 ASP A O 1
ATOM 2406 N N . GLY A 1 307 ? -56.339 -10.796 71.955 1.00 49.34 307 GLY A N 1
ATOM 2407 C CA . GLY A 1 307 ? -57.427 -9.817 71.816 1.00 49.34 307 GLY A CA 1
ATOM 2408 C C . GLY A 1 307 ? -58.300 -9.955 70.562 1.00 49.34 307 GLY A C 1
ATOM 2409 O O . GLY A 1 307 ? -57.853 -9.735 69.446 1.00 49.34 307 GLY A O 1
ATOM 2410 N N . SER A 1 308 ? -59.580 -10.260 70.796 1.00 54.31 308 SER A N 1
ATOM 2411 C CA . SER A 1 308 ? -60.729 -10.386 69.874 1.00 54.31 308 SER A CA 1
ATOM 2412 C C . SER A 1 308 ? -60.725 -9.552 68.570 1.00 54.31 308 SER A C 1
ATOM 2414 O O . SER A 1 308 ? -60.810 -8.322 68.634 1.00 54.31 308 SER A O 1
ATOM 2416 N N . LYS A 1 309 ? -60.763 -10.242 67.406 1.00 52.78 309 LYS A N 1
ATOM 2417 C CA . LYS A 1 309 ? -61.464 -9.906 66.130 1.00 52.78 309 LYS A CA 1
ATOM 2418 C C . LYS A 1 309 ? -61.381 -11.080 65.102 1.00 52.78 309 LYS A C 1
ATOM 2420 O O . LYS A 1 309 ? -60.765 -12.087 65.438 1.00 52.78 309 LYS A O 1
ATOM 2425 N N . PRO A 1 310 ? -62.116 -11.060 63.959 1.00 51.34 310 PRO A N 1
ATOM 2426 C CA . PRO A 1 310 ? -62.799 -12.233 63.397 1.00 51.34 310 PRO A CA 1
ATOM 2427 C C . PRO A 1 310 ? -61.875 -13.255 62.720 1.00 51.34 310 PRO A C 1
ATOM 2429 O O . PRO A 1 310 ? -60.923 -12.916 62.024 1.00 51.34 310 PRO A O 1
ATOM 2432 N N . ILE A 1 311 ? -62.250 -14.524 62.880 1.00 55.44 311 ILE A N 1
ATOM 2433 C CA . ILE A 1 311 ? -61.564 -15.734 62.406 1.00 55.44 311 ILE A CA 1
ATOM 2434 C C . ILE A 1 311 ? -61.199 -15.718 60.904 1.00 55.44 311 ILE A C 1
ATOM 2436 O O . ILE A 1 311 ? -60.230 -16.353 60.516 1.00 55.44 311 ILE A O 1
ATOM 2440 N N . GLU A 1 312 ? -61.904 -14.947 60.070 1.00 56.34 312 GLU A N 1
ATOM 24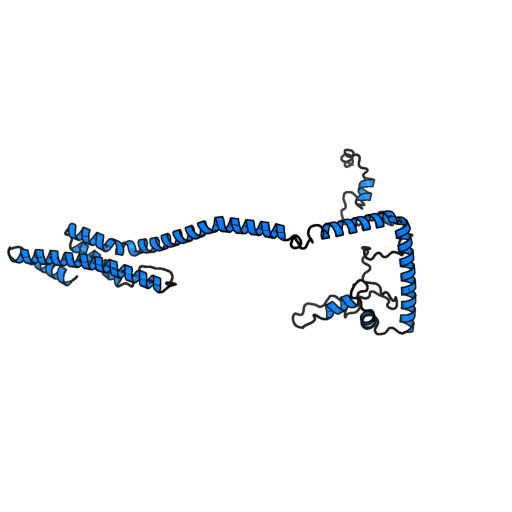41 C CA . GLU A 1 312 ? -61.691 -14.857 58.612 1.00 56.34 312 GLU A CA 1
ATOM 2442 C C . GLU A 1 312 ? -60.411 -14.108 58.207 1.00 56.34 312 GLU A C 1
ATOM 2444 O O . GLU A 1 312 ? -59.824 -14.411 57.167 1.00 56.34 312 GLU A O 1
ATOM 2449 N N . GLU A 1 313 ? -59.949 -13.143 59.010 1.00 55.00 313 GLU A N 1
ATOM 2450 C CA . GLU A 1 313 ? -58.640 -12.506 58.793 1.00 55.00 313 GLU A CA 1
ATOM 2451 C C . GLU A 1 313 ? -57.506 -13.419 59.264 1.00 55.00 313 GLU A C 1
ATOM 2453 O O . GLU A 1 313 ? -56.431 -13.421 58.667 1.00 55.00 313 GLU A O 1
ATOM 2458 N N . ILE A 1 314 ? -57.756 -14.246 60.281 1.00 55.16 314 ILE A N 1
ATOM 2459 C CA . ILE A 1 314 ? -56.794 -15.218 60.811 1.00 55.16 314 ILE A CA 1
ATOM 2460 C C . ILE A 1 314 ? -56.604 -16.362 59.806 1.00 55.16 314 ILE A C 1
ATOM 2462 O O . ILE A 1 314 ? -55.466 -16.670 59.464 1.00 55.16 314 ILE A O 1
ATOM 2466 N N . ASP A 1 315 ? -57.691 -16.911 59.256 1.00 57.00 315 ASP A N 1
ATOM 2467 C CA . ASP A 1 315 ? -57.654 -17.980 58.245 1.00 57.00 315 ASP A CA 1
ATOM 2468 C C . ASP A 1 315 ? -56.992 -17.499 56.946 1.00 57.00 315 ASP A C 1
ATOM 2470 O O . ASP A 1 315 ? -56.104 -18.161 56.412 1.00 57.00 315 ASP A O 1
ATOM 2474 N N . LYS A 1 316 ? -57.303 -16.270 56.501 1.00 57.34 316 LYS A N 1
ATOM 2475 C CA . LYS A 1 316 ? -56.574 -15.636 55.394 1.00 57.34 316 LYS A CA 1
ATOM 2476 C C . LYS A 1 316 ? -55.094 -15.478 55.709 1.00 57.34 316 LYS A C 1
ATOM 2478 O O . LYS A 1 316 ? -54.277 -15.790 54.860 1.00 57.34 316 LYS A O 1
ATOM 2483 N N . THR A 1 317 ? -54.713 -15.019 56.900 1.00 53.62 317 THR A N 1
ATOM 2484 C CA . THR A 1 317 ? -53.289 -14.828 57.240 1.00 53.62 317 THR A CA 1
ATOM 2485 C C . THR A 1 317 ? -52.531 -16.158 57.336 1.00 53.62 317 THR A C 1
ATOM 2487 O O . THR A 1 317 ? -51.343 -16.203 57.016 1.00 53.62 317 THR A O 1
ATOM 2490 N N . ILE A 1 318 ? -53.213 -17.248 57.698 1.00 58.22 318 ILE A N 1
ATOM 2491 C CA . ILE A 1 318 ? -52.659 -18.607 57.702 1.00 58.22 318 ILE A CA 1
ATOM 2492 C C . ILE A 1 318 ? -52.506 -19.137 56.267 1.00 58.22 318 ILE A C 1
ATOM 2494 O O . ILE A 1 318 ? -51.402 -19.550 55.908 1.00 58.22 318 ILE A O 1
ATOM 2498 N N . GLU A 1 319 ? -53.520 -19.011 55.402 1.00 55.88 319 GLU A N 1
ATOM 2499 C CA . GLU A 1 319 ? -53.395 -19.344 53.970 1.00 55.88 319 GLU A CA 1
ATOM 2500 C C . GLU A 1 319 ? -52.310 -18.501 53.269 1.00 55.88 319 GLU A C 1
ATOM 2502 O O . GLU A 1 319 ? -51.555 -19.004 52.437 1.00 55.88 319 GLU A O 1
ATOM 2507 N N . LEU A 1 320 ? -52.166 -17.227 53.652 1.00 54.66 320 LEU A N 1
ATOM 2508 C CA . LEU A 1 320 ? -51.111 -16.319 53.184 1.00 54.66 320 LEU A CA 1
ATOM 2509 C C . LEU A 1 320 ? -49.706 -16.747 53.665 1.00 54.66 320 LEU A C 1
ATOM 2511 O O . LEU A 1 320 ? -48.713 -16.402 53.019 1.00 54.66 320 LEU A O 1
ATOM 2515 N N . SER A 1 321 ? -49.602 -17.488 54.774 1.00 50.12 321 SER A N 1
ATOM 2516 C CA . SER A 1 321 ? -48.332 -17.994 55.315 1.00 50.12 321 SER A CA 1
ATOM 2517 C C . SER A 1 321 ? -47.887 -19.324 54.692 1.00 50.12 321 SER A C 1
ATOM 2519 O O . SER A 1 321 ? -46.688 -19.500 54.468 1.00 50.12 321 SER A O 1
ATOM 2521 N N . ASP A 1 322 ? -48.837 -20.201 54.345 1.00 44.16 322 ASP A N 1
ATOM 2522 C CA . ASP A 1 322 ? -48.584 -21.520 53.740 1.00 44.16 322 ASP A CA 1
ATOM 2523 C C . ASP A 1 322 ? -48.374 -21.462 52.214 1.00 44.16 322 ASP A C 1
ATOM 2525 O O . ASP A 1 322 ? -47.703 -22.321 51.643 1.00 44.16 322 ASP A O 1
ATOM 2529 N N . SER A 1 323 ? -48.909 -20.443 51.533 1.00 41.94 323 SER A N 1
ATOM 2530 C CA . SER A 1 323 ? -48.827 -20.305 50.065 1.00 41.94 323 SER A CA 1
ATOM 2531 C C . SER A 1 323 ? -47.530 -19.635 49.559 1.00 41.94 323 SER A C 1
ATOM 2533 O O . SER A 1 323 ? -47.321 -19.493 48.350 1.00 41.94 323 SER A O 1
ATOM 2535 N N . CYS A 1 324 ? -46.645 -19.215 50.471 1.00 34.59 324 CYS A N 1
ATOM 2536 C CA . CYS A 1 324 ? -45.420 -18.459 50.185 1.00 34.59 324 CYS A CA 1
ATOM 2537 C C . CYS A 1 324 ? -44.158 -19.313 50.372 1.00 34.59 324 CYS A C 1
ATOM 2539 O O . CYS A 1 324 ? -43.908 -19.751 51.519 1.00 34.59 324 CYS A O 1
#

pLDDT: mean 70.83, std 17.79, range [32.19, 97.0]

InterPro domains:
  IPR029175 Exocyst complex component EXOC2/Sec5 [PTHR13043] (15-319)
  IPR039481 Exocyst complex component EXOC2/Sec5, N-terminal domain [PF15469] (90-319)

Organism: NCBI:txid27350

Radius of gyration: 50.01 Å; chains: 1; bounding box: 92×66×127 Å

Foldseek 3Di:
DDDDPDPVPPVDDVVVVCQVVQHPDPDDPDDDRHNVVPPDVPDPPLDPDVPPPPPPPADDDLLNLDDDHLQPPPLRDPPPDDDPDDDDPPSVVLVLCQDPPHPNHDVVSNCVPRPVPDDPVSSVSSVVSNVVSVVSNVVVVVVCCVVCVVVVVVVVVVVVVVVVCQPVPQCDVVCVSVCNVVVVVVVVVVVVCCVPVVVVVVVVVVVVVVVLVVLLCVLCVLLLCLLVQLVVCVVVVPLVSNVVSVVVNVVVVVVDPCVSNPDDPDPDPVVVVVVVVVSVVSVVSSVVSVVVSLVVLVVVVVVCVVDDDDPVVVVVSVVSNVSD

Secondary structure (DSSP, 8-state):
----SSSTTS---HHHHHHHTT-S-SS-SS-----GGGG-TTS-SS---TT-----SSPPPTTS-SSS-GGGSTTS-S-------S--THHHHHHHTT-TTSTT--HHHHHHHH-TT--HHHHHHHHHHHHHHHHHHHHHHHHHHHHSHHHHHHHHHHHHHHHHHHHHTTT-GGGGGGTHHHHHHHHHHHHHHHHHHHHHHHHHHHHHHHHHHHHHHHHTHHHHHHHHHHHHHHHTT-HHHHHHHHHHHHHHHHS-HHHHT--SS-S-HHHHHHHHHHHHHHHHHHHHHHHHHHHHHHHHHHHHTTS---HHHHHHHHHHHH--